Protein AF-I3WRI0-F1 (afdb_monomer)

pLDDT: mean 86.8, std 14.11, range [34.69, 97.69]

Nearest PDB structures (foldseek):
  6qdj-assembly1_A  TM=9.862E-01  e=1.476E-24  Caenorhabditis elegans
  5w1a-assembly2_C  TM=8.898E-01  e=5.662E-18  Drosophila melanogaster
  5w1a-assembly1_A  TM=8.572E-01  e=4.784E-18  Drosophila melanogaster
  8exw-assembly1_A  TM=9.141E-01  e=2.305E-17  Drosophila melanogaster
  3i5i-assembly1_A  TM=8.598E-01  e=4.521E-17  Doryteuthis pealeii

Sequence (203 aa):
WINFVNEKLQQFFNHHMFVLEQEEYAREGIQWTFIDFGLDLQACIELIEKPLGIIAMLDEECIVPKATDLTLAQKLIDQHLGKHPNFEKPKPPKGKQAEAHFAMRHYAGTVRYNVMNWLEKNKDPLNDTVVTVMKASKEHALIVEVWQDYTTQEEAAAAATKGGPGAKKKGKSGSFMTVSMLYRESLNKLMTMLNSTHPHFIR

Mean predicted aligned error: 7.93 Å

Organism: Caenorhabditis remanei (NCBI:txid31234)

Solvent-accessible surface area (backbone atoms only — not comparable to full-atom values): 12311 Å² total; per-residue (Å²): 105,72,69,58,53,50,51,53,52,50,37,50,48,47,40,51,56,52,50,54,52,49,54,48,34,58,72,73,68,48,92,69,84,91,72,80,71,51,56,78,52,42,61,45,51,44,49,37,68,35,89,83,10,59,53,44,47,49,60,56,46,61,73,43,87,92,57,48,42,66,57,50,47,51,51,53,44,75,71,28,55,93,72,38,90,42,38,42,79,43,72,80,65,62,89,91,48,67,80,50,70,32,21,35,51,47,96,95,42,78,46,72,40,58,47,78,59,44,48,54,64,32,60,62,85,70,66,51,71,60,50,54,53,43,54,64,44,86,89,43,68,67,54,28,58,77,44,64,87,61,78,42,70,68,55,52,54,56,57,68,71,65,76,54,104,75,61,89,77,68,67,100,46,85,73,86,71,35,52,61,56,56,51,50,54,53,49,50,53,49,52,55,53,54,75,74,50,88,85,84,88,86,134

Foldseek 3Di:
DVLLLVLLVVLVVQVQVLVVVVVVCVVVVHDDDDDPPSVPSVLVNCQCDPCLHLLNLLVVQLPDPPRFLVNSLVSSCVSDPVNRPQKAADDDDDDPDDDASIWGQGPVGIDGHHSHCSSVQFQVDDDLVVLVVQCVDPPDPVSVVVSPPPQGPVNVVVVVVPDDPPPVPCPDDNPSHTPSNVVVVVSVVVSVVSVVDDDDDDD

Secondary structure (DSSP, 8-state):
-HHHHHHHHHHHHHHHHHHHHHHHHHHTT-------GGGTTHHHHHHHHSTTSHHHHHHHHTTSTT--HHHHHHHHHHHHTTTSTTEEPPPPP-TTPPP-SEEEEETTEEEEE--TTHHHHHH----HHHHHHHHT-SS-HHHHHHTSSPPPHHHHHHHHHS--TT-TTS-SS-----HHHHHHHHHHHHHHHHHTS------

Radius of gyration: 22.47 Å; Cα contacts (8 Å, |Δi|>4): 171; chains: 1; bounding box: 58×37×58 Å

InterPro domains:
  IPR001609 Myosin head, motor domain-like [PF00063] (1-203)
  IPR001609 Myosin head, motor domain-like [PS51456] (1-203)
  IPR001609 Myosin head, motor domain-like [SM00242] (1-203)
  IPR027417 P-loop containing nucleoside triphosphate hydrolase [SSF52540] (1-203)

Structure (mmCIF, N/CA/C/O backbone):
data_AF-I3WRI0-F1
#
_entry.id   AF-I3WRI0-F1
#
loop_
_atom_site.group_PDB
_atom_site.id
_atom_site.type_symbol
_atom_site.label_atom_id
_atom_site.label_alt_id
_atom_site.label_comp_id
_atom_site.label_asym_id
_atom_site.label_entity_id
_atom_site.label_seq_id
_atom_site.pdbx_PDB_ins_code
_atom_site.Cartn_x
_atom_site.Cartn_y
_atom_site.Cartn_z
_atom_site.occupancy
_atom_site.B_iso_or_equiv
_atom_site.auth_seq_id
_atom_site.auth_comp_id
_atom_site.auth_asym_id
_atom_site.auth_atom_id
_atom_site.pdbx_PDB_model_num
ATOM 1 N N . TRP A 1 1 ? -1.192 -5.619 2.014 1.00 95.31 1 TRP A N 1
ATOM 2 C CA . TRP A 1 1 ? -2.413 -5.714 1.192 1.00 95.31 1 TRP A CA 1
ATOM 3 C C . TRP A 1 1 ? -3.513 -6.540 1.837 1.00 95.31 1 TRP A C 1
ATOM 5 O O . TRP A 1 1 ? -4.488 -5.928 2.228 1.00 95.31 1 TRP A O 1
ATOM 15 N N . ILE A 1 2 ? -3.373 -7.854 2.046 1.00 96.94 2 ILE A N 1
ATOM 16 C CA . ILE A 1 2 ? -4.459 -8.675 2.639 1.00 96.94 2 ILE A CA 1
ATOM 17 C C . ILE A 1 2 ? -4.953 -8.112 3.984 1.00 96.94 2 ILE A C 1
ATOM 19 O O . ILE A 1 2 ? -6.137 -7.837 4.132 1.00 96.94 2 ILE A O 1
ATOM 23 N N . ASN A 1 3 ? -4.041 -7.825 4.921 1.00 95.94 3 ASN A N 1
ATOM 24 C CA . ASN A 1 3 ? -4.415 -7.209 6.201 1.00 95.94 3 ASN A CA 1
ATOM 25 C C . ASN A 1 3 ? -5.127 -5.860 6.023 1.00 95.94 3 ASN A C 1
ATOM 27 O O . ASN A 1 3 ? -6.061 -5.578 6.751 1.00 95.94 3 ASN A O 1
ATOM 31 N N . PHE A 1 4 ? -4.729 -5.050 5.037 1.00 96.25 4 PHE A N 1
ATOM 32 C CA . PHE A 1 4 ? -5.378 -3.767 4.751 1.00 96.25 4 PHE A CA 1
ATOM 33 C C . PHE A 1 4 ? -6.817 -3.946 4.246 1.00 96.25 4 PHE A C 1
ATOM 35 O O . PHE A 1 4 ? -7.712 -3.236 4.691 1.00 96.25 4 PHE A O 1
ATOM 42 N N . VAL A 1 5 ? -7.052 -4.928 3.371 1.00 96.50 5 VAL A N 1
ATOM 43 C CA . VAL A 1 5 ? -8.411 -5.292 2.944 1.00 96.50 5 VAL A CA 1
ATOM 44 C C . VAL A 1 5 ? -9.242 -5.727 4.149 1.00 96.50 5 VAL A C 1
ATOM 46 O O . VAL A 1 5 ? -10.361 -5.255 4.308 1.00 96.50 5 VAL A O 1
ATOM 49 N N . ASN A 1 6 ? -8.681 -6.552 5.035 1.00 94.38 6 ASN A N 1
ATOM 50 C CA . ASN A 1 6 ? -9.373 -6.989 6.247 1.00 94.38 6 ASN A CA 1
ATOM 51 C C . ASN A 1 6 ? -9.700 -5.826 7.195 1.00 94.38 6 ASN A C 1
ATOM 53 O O . ASN A 1 6 ? -10.795 -5.817 7.745 1.00 94.38 6 ASN A O 1
ATOM 57 N N . GLU A 1 7 ? -8.825 -4.824 7.349 1.00 94.00 7 GLU A N 1
ATOM 58 C CA . GLU A 1 7 ? -9.164 -3.606 8.107 1.00 94.00 7 GLU A CA 1
ATOM 59 C C . GLU A 1 7 ? -10.381 -2.897 7.492 1.00 94.00 7 GLU A C 1
ATOM 61 O O . GLU A 1 7 ? -11.313 -2.549 8.214 1.00 94.00 7 GLU A O 1
ATOM 66 N N . LYS A 1 8 ? -10.422 -2.736 6.158 1.00 93.38 8 LYS A N 1
ATOM 67 C CA . LYS A 1 8 ? -11.569 -2.119 5.469 1.00 93.38 8 LYS A CA 1
ATOM 68 C C . LYS A 1 8 ? -12.851 -2.938 5.599 1.00 93.38 8 LYS A C 1
ATOM 70 O O . LYS A 1 8 ? -13.913 -2.364 5.819 1.00 93.38 8 LYS A O 1
ATOM 75 N N . LEU A 1 9 ? -12.771 -4.261 5.474 1.00 93.06 9 LEU A N 1
ATOM 76 C CA . LEU A 1 9 ? -13.925 -5.148 5.640 1.00 93.06 9 LEU A CA 1
ATOM 77 C C . LEU A 1 9 ? -14.432 -5.149 7.083 1.00 93.06 9 LEU A C 1
ATOM 79 O O . LEU A 1 9 ? -15.639 -5.141 7.306 1.00 93.06 9 LEU A O 1
ATOM 83 N N . GLN A 1 10 ? -13.528 -5.102 8.061 1.00 91.62 10 GLN A N 1
ATOM 84 C CA . GLN A 1 10 ? -13.904 -5.000 9.465 1.00 91.62 10 GLN A CA 1
ATOM 85 C C . GLN A 1 10 ? -14.548 -3.645 9.770 1.00 91.62 10 GLN A C 1
ATOM 87 O O . GLN A 1 10 ? -15.545 -3.591 10.485 1.00 91.62 10 GLN A O 1
ATOM 92 N N . GLN A 1 11 ? -14.028 -2.556 9.198 1.00 89.88 11 GLN A N 1
ATOM 93 C CA . GLN A 1 11 ? -14.667 -1.247 9.300 1.00 89.88 11 GLN A CA 1
ATOM 94 C C . GLN A 1 11 ? -16.052 -1.244 8.644 1.00 89.88 11 GLN A C 1
ATOM 96 O O . GLN A 1 11 ? -16.999 -0.728 9.230 1.00 89.88 11 GLN A O 1
ATOM 101 N N . PHE A 1 12 ? -16.190 -1.850 7.464 1.00 90.12 12 PHE A N 1
ATOM 102 C CA . PHE A 1 12 ? -17.470 -2.005 6.776 1.00 90.12 12 PHE A CA 1
ATOM 103 C C . PHE A 1 12 ? -18.482 -2.798 7.610 1.00 90.12 12 PHE A C 1
ATOM 105 O O . PHE A 1 12 ? -19.631 -2.373 7.726 1.00 90.12 12 PHE A O 1
ATOM 112 N N . PHE A 1 13 ? -18.048 -3.900 8.232 1.00 89.81 13 PHE A N 1
ATOM 113 C CA . PHE A 1 13 ? -18.858 -4.678 9.169 1.00 89.81 13 PHE A CA 1
ATOM 114 C C . PHE A 1 13 ? -19.294 -3.834 10.366 1.00 89.81 13 PHE A C 1
ATOM 116 O O . PHE A 1 13 ? -20.486 -3.775 10.650 1.00 89.81 13 PHE A O 1
ATOM 123 N N . ASN A 1 14 ? -18.355 -3.154 11.034 1.00 86.00 14 ASN A N 1
ATOM 124 C CA . ASN A 1 14 ? -18.669 -2.307 12.181 1.00 86.00 14 ASN A CA 1
ATOM 125 C C . ASN A 1 14 ? -19.690 -1.237 11.777 1.00 86.00 14 ASN A C 1
ATOM 127 O O . ASN A 1 14 ? -20.733 -1.117 12.407 1.00 86.00 14 ASN A O 1
ATOM 131 N N . HIS A 1 15 ? -19.438 -0.516 10.684 1.00 84.12 15 HIS A N 1
ATOM 132 C CA . HIS A 1 15 ? -20.349 0.512 10.195 1.00 84.12 15 HIS A CA 1
ATOM 133 C C . HIS A 1 15 ? -21.761 -0.040 9.958 1.00 84.12 15 HIS A C 1
ATOM 135 O O . HIS A 1 15 ? -22.714 0.507 10.496 1.00 84.12 15 HIS A O 1
ATOM 141 N N . HIS A 1 16 ? -21.904 -1.156 9.237 1.00 84.12 16 HIS A N 1
ATOM 142 C CA . HIS A 1 16 ? -23.224 -1.724 8.948 1.00 84.12 16 HIS A CA 1
ATOM 143 C C . HIS A 1 16 ? -23.926 -2.263 10.188 1.00 84.12 16 HIS A C 1
ATOM 145 O O . HIS A 1 16 ? -25.115 -2.019 10.363 1.00 84.12 16 HIS A O 1
ATOM 151 N N . MET A 1 17 ? -23.208 -2.980 11.051 1.00 82.06 17 MET A N 1
ATOM 152 C CA . MET A 1 17 ? -23.797 -3.546 12.257 1.00 82.06 17 MET A CA 1
ATOM 153 C C . MET A 1 17 ? -24.325 -2.432 13.166 1.00 82.06 17 MET A C 1
ATOM 155 O O . MET A 1 17 ? -25.465 -2.505 13.610 1.00 82.06 17 MET A O 1
ATOM 159 N N . PHE A 1 18 ? -23.537 -1.372 13.378 1.00 78.12 18 PHE A N 1
ATOM 160 C CA . PHE A 1 18 ? -23.922 -0.276 14.266 1.00 78.12 18 PHE A CA 1
ATOM 161 C C . PHE A 1 18 ? -24.944 0.675 13.648 1.00 78.12 18 PHE A C 1
ATOM 163 O O . PHE A 1 18 ? -25.794 1.173 14.378 1.00 78.12 18 PHE A O 1
ATOM 170 N N . VAL A 1 19 ? -24.889 0.948 12.341 1.00 75.25 19 VAL A N 1
ATOM 171 C CA . VAL A 1 19 ? -25.904 1.779 11.672 1.00 75.25 19 VAL A CA 1
ATOM 172 C C . VAL A 1 19 ? -27.262 1.084 11.706 1.00 75.25 19 VAL A C 1
ATOM 174 O O . VAL A 1 19 ? -28.231 1.705 12.129 1.00 75.25 19 VAL A O 1
ATOM 177 N N . LEU A 1 20 ? -27.330 -0.207 11.362 1.00 72.31 20 LEU A N 1
ATOM 178 C CA . LEU A 1 20 ? -28.585 -0.965 11.411 1.00 72.31 20 LEU A CA 1
ATOM 179 C C . LEU A 1 20 ? -29.151 -1.044 12.833 1.00 72.31 20 LEU A C 1
ATOM 181 O O . LEU A 1 20 ? -30.353 -0.877 13.027 1.00 72.31 20 LEU A O 1
ATOM 185 N N . GLU A 1 21 ? -28.295 -1.259 13.833 1.00 73.94 21 GLU A N 1
ATOM 186 C CA . GLU A 1 21 ? -28.724 -1.298 15.233 1.00 73.94 21 GLU A CA 1
ATOM 187 C C . GLU A 1 21 ? -29.290 0.059 15.690 1.00 73.94 21 GLU A C 1
ATOM 189 O O . GLU A 1 21 ? -30.315 0.123 16.366 1.00 73.94 21 GLU A O 1
ATOM 194 N N . GLN A 1 22 ? -28.676 1.163 15.260 1.00 76.38 22 GLN A N 1
ATOM 195 C CA . GLN A 1 22 ? -29.143 2.511 15.583 1.00 76.38 22 GLN A CA 1
ATOM 196 C C . GLN A 1 22 ? -30.434 2.887 14.853 1.00 76.38 22 GLN A C 1
ATOM 198 O O . GLN A 1 22 ? -31.306 3.521 15.448 1.00 76.38 22 GLN A O 1
ATOM 203 N N . GLU A 1 23 ? -30.585 2.488 13.590 1.00 79.19 23 GLU A N 1
ATOM 204 C CA . GLU A 1 23 ? -31.835 2.648 12.844 1.00 79.19 23 GLU A CA 1
ATOM 205 C C . GLU A 1 23 ? -32.986 1.869 13.499 1.00 79.19 23 GLU A C 1
ATOM 207 O O . GLU A 1 23 ? -34.114 2.364 13.537 1.00 79.19 23 GLU A O 1
ATOM 212 N N . GLU A 1 24 ? -32.716 0.686 14.060 1.00 76.69 24 GLU A N 1
ATOM 213 C CA . GLU A 1 24 ? -33.692 -0.086 14.839 1.00 76.69 24 GLU A CA 1
ATOM 214 C C . GLU A 1 24 ? -34.073 0.635 16.141 1.00 76.69 24 GLU A C 1
ATOM 216 O O . GLU A 1 24 ? -35.258 0.838 16.403 1.00 76.69 24 GLU A O 1
ATOM 221 N N . TYR A 1 25 ? -33.091 1.109 16.921 1.00 81.38 25 TYR A N 1
ATOM 222 C CA . TYR A 1 25 ? -33.359 1.864 18.153 1.00 81.38 25 TYR A CA 1
ATOM 223 C C . TYR A 1 25 ? -34.168 3.138 17.896 1.00 81.38 25 TYR A C 1
ATOM 225 O O . TYR A 1 25 ? -35.092 3.446 18.652 1.00 81.38 25 TYR A O 1
ATOM 233 N N . ALA A 1 26 ? -33.872 3.853 16.808 1.00 83.94 26 ALA A N 1
ATOM 234 C CA . ALA A 1 26 ? -34.630 5.029 16.399 1.00 83.94 26 ALA A CA 1
ATOM 235 C C . ALA A 1 26 ? -36.076 4.680 16.007 1.00 83.94 26 ALA A C 1
ATOM 237 O O . ALA A 1 26 ? -36.997 5.418 16.359 1.00 83.94 26 ALA A O 1
ATOM 238 N N . ARG A 1 27 ? -36.289 3.552 15.316 1.00 85.19 27 ARG A N 1
ATOM 239 C CA . ARG A 1 27 ? -37.622 3.073 14.918 1.00 85.19 27 ARG A CA 1
ATOM 240 C C . ARG A 1 27 ? -38.484 2.684 16.118 1.00 85.19 27 ARG A C 1
ATOM 242 O O . ARG A 1 27 ? -39.664 3.017 16.145 1.00 85.19 27 ARG A O 1
ATOM 249 N N . GLU A 1 28 ? -37.887 2.031 17.109 1.00 87.62 28 GLU A N 1
ATOM 250 C CA . GLU A 1 28 ? -38.550 1.613 18.352 1.00 87.62 28 GLU A CA 1
ATOM 251 C C . GLU A 1 28 ? -38.705 2.766 19.367 1.00 87.62 28 GLU A C 1
ATOM 253 O O . GLU A 1 28 ? -39.283 2.592 20.440 1.00 87.62 28 GLU A O 1
ATOM 258 N N . GLY A 1 29 ? -38.200 3.966 19.051 1.00 84.00 29 GLY A N 1
ATOM 259 C CA . GLY A 1 29 ? -38.279 5.136 19.931 1.00 84.00 29 GLY A CA 1
ATOM 260 C C . GLY A 1 29 ? -37.439 5.006 21.205 1.00 84.00 29 GLY A C 1
ATOM 261 O O . GLY A 1 29 ? -37.709 5.681 22.201 1.00 84.00 29 GLY A O 1
ATOM 262 N N . ILE A 1 30 ? -36.423 4.140 21.192 1.00 84.12 30 ILE A N 1
ATOM 263 C CA . ILE A 1 30 ? -35.527 3.915 22.324 1.00 84.12 30 ILE A CA 1
ATOM 264 C C . ILE A 1 30 ? -34.499 5.049 22.348 1.00 84.12 30 ILE A C 1
ATOM 266 O O . ILE A 1 30 ? -33.758 5.253 21.386 1.00 84.12 30 ILE A O 1
ATOM 270 N N . GLN A 1 31 ? -34.435 5.798 23.456 1.00 76.50 31 GLN A N 1
ATOM 271 C CA . GLN A 1 31 ? -33.387 6.804 23.644 1.00 76.50 31 GLN A CA 1
ATOM 272 C C . GLN A 1 31 ? -32.019 6.117 23.701 1.00 76.50 31 GLN A C 1
ATOM 274 O O . GLN A 1 31 ? -31.657 5.498 24.701 1.00 76.50 31 GLN A O 1
ATOM 279 N N . TRP A 1 32 ? -31.258 6.262 22.622 1.00 77.12 32 TRP A N 1
ATOM 280 C CA . TRP A 1 32 ? -29.895 5.770 22.498 1.00 77.12 32 TRP A CA 1
ATOM 281 C C . TRP A 1 32 ? -28.950 6.933 22.200 1.00 77.12 32 TRP A C 1
ATOM 283 O O . TRP A 1 32 ? -29.213 7.762 21.326 1.00 77.12 32 TRP A O 1
ATOM 293 N N . THR A 1 33 ? -27.839 7.012 22.930 1.00 75.31 33 THR A N 1
ATOM 294 C CA . THR A 1 33 ? -26.790 8.000 22.656 1.00 75.31 33 THR A CA 1
ATOM 295 C C . THR A 1 33 ? -25.986 7.534 21.450 1.00 75.31 33 THR A C 1
ATOM 297 O O . THR A 1 33 ? -25.399 6.456 21.485 1.00 75.31 33 THR A O 1
ATOM 300 N N . PHE A 1 34 ? -25.934 8.347 20.394 1.00 66.44 34 PHE A N 1
ATOM 301 C CA . PHE A 1 34 ? -25.149 8.046 19.197 1.00 66.44 34 PHE A CA 1
ATOM 302 C C . PHE A 1 34 ? -23.667 7.884 19.564 1.00 66.44 34 PHE A C 1
ATOM 304 O O . PHE A 1 34 ? -23.036 8.822 20.056 1.00 66.44 34 PHE A O 1
ATOM 311 N N . ILE A 1 35 ? -23.115 6.696 19.326 1.00 66.69 35 ILE A N 1
ATOM 312 C CA . ILE A 1 35 ? -21.688 6.412 19.478 1.00 66.69 35 ILE A CA 1
ATOM 313 C C . ILE A 1 35 ? -21.174 5.988 18.106 1.00 66.69 35 ILE A C 1
ATOM 315 O O . ILE A 1 35 ? -21.603 4.974 17.556 1.00 66.69 35 ILE A O 1
ATOM 319 N N . ASP A 1 36 ? -20.257 6.775 17.547 1.00 64.88 36 ASP A N 1
ATOM 320 C CA . ASP A 1 36 ? -19.612 6.450 16.278 1.00 64.88 36 ASP A CA 1
ATOM 321 C C . ASP A 1 36 ? -18.482 5.435 16.498 1.00 64.88 36 ASP A C 1
ATOM 323 O O . ASP A 1 36 ? -17.342 5.781 16.816 1.00 64.88 36 ASP A O 1
ATOM 327 N N . PHE A 1 37 ? -18.810 4.156 16.332 1.00 64.69 37 PHE A N 1
ATOM 328 C CA . PHE A 1 37 ? -17.847 3.055 16.390 1.00 64.69 37 PHE A CA 1
ATOM 329 C C . PHE A 1 37 ? -17.035 2.886 15.089 1.00 64.69 37 PHE A C 1
ATOM 331 O O . PHE A 1 37 ? -16.120 2.060 15.035 1.00 64.69 37 PHE A O 1
ATOM 338 N N . GLY A 1 38 ? -17.342 3.644 14.027 1.00 60.31 38 GLY A N 1
ATOM 339 C CA . GLY A 1 38 ? -16.651 3.566 12.736 1.00 60.31 38 GLY A CA 1
ATOM 340 C C . GLY A 1 38 ? -15.232 4.147 12.751 1.00 60.31 38 GLY A C 1
ATOM 341 O O . GLY A 1 38 ? -14.432 3.849 11.858 1.00 60.31 38 GLY A O 1
ATOM 342 N N . LEU A 1 39 ? -14.902 4.943 13.774 1.00 65.75 39 LEU A N 1
ATOM 343 C CA . LEU A 1 39 ? -13.646 5.691 13.866 1.00 65.75 39 LEU A CA 1
ATOM 344 C C . LEU A 1 39 ? -12.460 4.893 14.428 1.00 65.75 39 LEU A C 1
ATOM 346 O O . LEU A 1 39 ? -11.317 5.282 14.193 1.00 65.75 39 LEU A O 1
ATOM 350 N N . ASP A 1 40 ? -12.687 3.769 15.114 1.00 71.88 40 ASP A N 1
ATOM 351 C CA . ASP A 1 40 ? -11.598 3.061 15.812 1.00 71.88 40 ASP A CA 1
ATOM 352 C C . ASP A 1 40 ? -10.602 2.399 14.833 1.00 71.88 40 ASP A C 1
ATOM 354 O O . ASP A 1 40 ? -9.387 2.408 15.041 1.00 71.88 40 ASP A O 1
ATOM 358 N N . LEU A 1 41 ? -11.097 1.911 13.686 1.00 83.81 41 LEU A N 1
ATOM 359 C CA . LEU A 1 41 ? -10.252 1.378 12.606 1.00 83.81 41 LEU A CA 1
ATOM 360 C C . LEU A 1 41 ? -9.788 2.444 11.607 1.00 83.81 41 LEU A C 1
ATOM 362 O O . LEU A 1 41 ? -8.828 2.211 10.865 1.00 83.81 41 LEU A O 1
ATOM 366 N N . GLN A 1 42 ? -10.434 3.616 11.595 1.00 88.06 42 GLN A N 1
ATOM 367 C CA . GLN A 1 42 ? -10.160 4.671 10.620 1.00 88.06 42 GLN A CA 1
ATOM 368 C C . GLN A 1 42 ? -8.695 5.112 10.695 1.00 88.06 42 GLN A C 1
ATOM 370 O O . GLN A 1 42 ? -8.042 5.220 9.664 1.00 88.06 42 GLN A O 1
ATOM 375 N N . ALA A 1 43 ? -8.125 5.255 11.895 1.00 92.12 43 ALA A N 1
ATOM 376 C CA . ALA A 1 43 ? -6.716 5.625 12.053 1.00 92.12 43 ALA A CA 1
ATOM 377 C C . ALA A 1 43 ? -5.751 4.617 11.388 1.00 92.12 43 ALA A C 1
ATOM 379 O O . ALA A 1 43 ? -4.785 5.008 10.736 1.00 92.12 43 ALA A O 1
ATOM 380 N N . CYS A 1 44 ? -6.010 3.309 11.504 1.00 94.56 44 CYS A N 1
ATOM 381 C CA . CYS A 1 44 ? -5.177 2.278 10.873 1.00 94.56 44 CYS A CA 1
ATOM 382 C C . CYS A 1 44 ? -5.295 2.305 9.341 1.00 94.56 44 CYS A C 1
ATOM 384 O O . CYS A 1 44 ? -4.291 2.221 8.634 1.00 94.56 44 CYS A O 1
ATOM 386 N N . ILE A 1 45 ? -6.516 2.464 8.827 1.00 94.50 45 ILE A N 1
ATOM 387 C CA . ILE A 1 45 ? -6.794 2.561 7.388 1.00 94.50 45 ILE A CA 1
ATOM 388 C C . ILE A 1 45 ? -6.114 3.797 6.799 1.00 94.50 45 ILE A C 1
ATOM 390 O O . ILE A 1 45 ? -5.415 3.699 5.790 1.00 94.50 45 ILE A O 1
ATOM 394 N N . GLU A 1 46 ? -6.235 4.936 7.477 1.00 93.69 46 GLU A N 1
ATOM 395 C CA . GLU A 1 46 ? -5.628 6.197 7.072 1.00 93.69 46 GLU A CA 1
ATOM 396 C C . GLU A 1 46 ? -4.104 6.136 7.033 1.00 93.69 46 GLU A C 1
ATOM 398 O O . GLU A 1 46 ? -3.512 6.621 6.070 1.00 93.69 46 GLU A O 1
ATOM 403 N N . LEU A 1 47 ? -3.468 5.491 8.016 1.00 96.25 47 LEU A N 1
ATOM 404 C CA . LEU A 1 47 ? -2.024 5.247 7.999 1.00 96.25 47 LEU A CA 1
ATOM 405 C C . LEU A 1 47 ? -1.577 4.543 6.711 1.00 96.25 47 LEU A C 1
ATOM 407 O O . LEU A 1 47 ? -0.498 4.825 6.193 1.00 96.25 47 LEU A O 1
ATOM 411 N N . ILE A 1 48 ? -2.388 3.620 6.193 1.00 96.69 48 ILE A N 1
ATOM 412 C CA . ILE A 1 48 ? -2.050 2.819 5.015 1.00 96.69 48 ILE A CA 1
ATOM 413 C C . ILE A 1 48 ? -2.323 3.591 3.719 1.00 96.69 48 ILE A C 1
ATOM 415 O O . ILE A 1 48 ? -1.496 3.547 2.804 1.00 96.69 48 ILE A O 1
ATOM 419 N N . GLU A 1 49 ? -3.469 4.270 3.622 1.00 94.00 49 GLU A N 1
ATOM 420 C CA . GLU A 1 49 ? -3.995 4.759 2.342 1.00 94.00 49 GLU A CA 1
ATOM 421 C C . GLU A 1 49 ? -3.886 6.262 2.093 1.00 94.00 49 GLU A C 1
ATOM 423 O O . GLU A 1 49 ? -3.933 6.668 0.928 1.00 94.00 49 GLU A O 1
ATOM 428 N N . LYS A 1 50 ? -3.767 7.092 3.141 1.00 92.75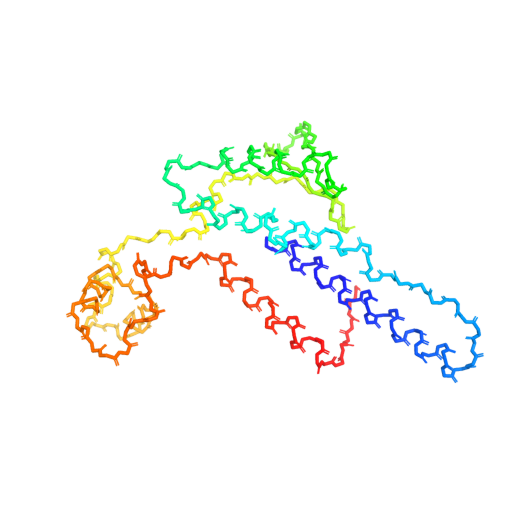 50 LYS A N 1
ATOM 429 C CA . LYS A 1 50 ? -3.690 8.546 2.954 1.00 92.75 50 LYS A CA 1
ATOM 430 C C . LYS A 1 50 ? -2.422 8.936 2.181 1.00 92.75 50 LYS A C 1
ATOM 432 O O . LYS A 1 50 ? -1.458 8.166 2.124 1.00 92.75 50 LYS A O 1
ATOM 437 N N . PRO A 1 51 ? -2.387 10.149 1.597 1.00 91.88 51 PRO A N 1
ATOM 438 C CA . PRO A 1 51 ? -1.146 10.726 1.092 1.00 91.88 51 PRO A CA 1
ATOM 439 C C . PRO A 1 51 ? -0.050 10.669 2.162 1.00 91.88 51 PRO A C 1
ATOM 441 O O . PRO A 1 51 ? -0.322 10.935 3.332 1.00 91.88 51 PRO A O 1
ATOM 444 N N . LEU A 1 52 ? 1.171 10.304 1.763 1.00 92.19 52 LEU A N 1
ATOM 445 C CA . LEU A 1 52 ? 2.291 10.023 2.677 1.00 92.19 52 LEU A CA 1
ATOM 446 C C . LEU A 1 52 ? 2.023 8.899 3.700 1.00 92.19 52 LEU A C 1
ATOM 448 O O . LEU A 1 52 ? 2.716 8.821 4.709 1.00 92.19 52 LEU A O 1
ATOM 452 N N . GLY A 1 53 ? 1.020 8.052 3.463 1.00 95.31 53 GLY A N 1
ATOM 453 C CA . GLY A 1 53 ? 0.818 6.788 4.165 1.00 95.31 53 GLY A CA 1
ATOM 454 C C . GLY A 1 53 ? 1.677 5.665 3.582 1.00 95.31 53 GLY A C 1
ATOM 455 O O . GLY A 1 53 ? 2.399 5.857 2.599 1.00 95.31 53 GLY A O 1
ATOM 456 N N . ILE A 1 54 ? 1.566 4.463 4.154 1.00 97.38 54 ILE A N 1
ATOM 457 C CA . ILE A 1 54 ? 2.448 3.326 3.833 1.00 97.38 54 ILE A CA 1
ATOM 458 C C . ILE A 1 54 ? 2.513 3.043 2.324 1.00 97.38 54 ILE A C 1
ATOM 460 O O . ILE A 1 54 ? 3.601 2.888 1.770 1.00 97.38 54 ILE A O 1
ATOM 464 N N . ILE A 1 55 ? 1.360 2.968 1.649 1.00 96.19 55 ILE A N 1
ATOM 465 C CA . ILE A 1 55 ? 1.321 2.593 0.229 1.00 96.19 55 ILE A CA 1
ATOM 466 C C . ILE A 1 55 ? 1.773 3.755 -0.665 1.00 96.19 55 I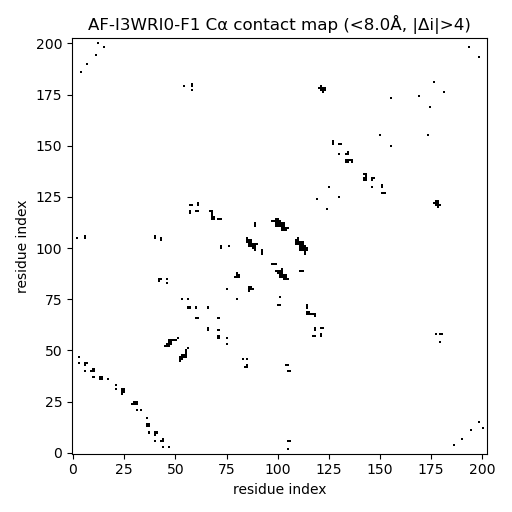LE A C 1
ATOM 468 O O . ILE A 1 55 ? 2.471 3.523 -1.645 1.00 96.19 55 ILE A O 1
ATOM 472 N N . ALA A 1 56 ? 1.419 5.000 -0.331 1.00 95.38 56 ALA A N 1
ATOM 473 C CA . ALA A 1 56 ? 1.859 6.166 -1.101 1.00 95.38 56 ALA A CA 1
ATOM 474 C C . ALA A 1 56 ? 3.388 6.317 -1.058 1.00 95.38 56 ALA A C 1
ATOM 476 O O . ALA A 1 56 ? 4.021 6.495 -2.094 1.00 95.38 56 ALA A O 1
ATOM 477 N N . MET A 1 57 ? 3.990 6.146 0.124 1.00 96.50 57 MET A N 1
ATOM 478 C CA . MET A 1 57 ? 5.446 6.170 0.280 1.00 96.50 57 MET A CA 1
ATOM 479 C C . MET A 1 57 ? 6.126 5.009 -0.452 1.00 96.50 57 MET A C 1
ATOM 481 O O . MET A 1 57 ? 7.196 5.196 -1.022 1.00 96.50 57 MET A O 1
ATOM 485 N N . LEU A 1 58 ? 5.507 3.823 -0.480 1.00 96.69 58 LEU A N 1
ATOM 486 C CA . LEU A 1 58 ? 5.989 2.697 -1.282 1.00 96.69 58 LEU A CA 1
ATOM 487 C C . LEU A 1 58 ? 5.970 3.024 -2.786 1.00 96.69 58 LEU A C 1
ATOM 489 O O . LEU A 1 58 ? 6.952 2.755 -3.476 1.00 96.69 58 LEU A O 1
ATOM 493 N N . ASP A 1 59 ? 4.877 3.601 -3.289 1.00 93.81 59 ASP A N 1
ATOM 494 C CA . ASP A 1 59 ? 4.734 3.983 -4.699 1.00 93.81 59 ASP A CA 1
ATOM 495 C C . ASP A 1 59 ? 5.782 5.027 -5.114 1.00 93.81 59 ASP A C 1
ATOM 497 O O . ASP A 1 59 ? 6.438 4.875 -6.146 1.00 93.81 59 ASP A O 1
ATOM 501 N N . GLU A 1 60 ? 5.987 6.052 -4.284 1.00 92.75 60 GLU A N 1
ATOM 502 C CA . GLU A 1 60 ? 6.997 7.091 -4.506 1.00 92.75 60 GLU A CA 1
ATOM 503 C C . GLU A 1 60 ? 8.422 6.527 -4.458 1.00 92.75 60 GLU A C 1
ATOM 505 O O . GLU A 1 60 ? 9.245 6.835 -5.319 1.00 92.75 60 GLU A O 1
ATOM 510 N N . GLU A 1 61 ? 8.731 5.656 -3.498 1.00 94.50 61 GLU A N 1
ATOM 511 C CA . GLU A 1 61 ? 10.076 5.095 -3.357 1.00 94.50 61 GLU A CA 1
ATOM 512 C C . GLU A 1 61 ? 10.440 4.148 -4.515 1.00 94.50 61 GLU A C 1
ATOM 514 O O . GLU A 1 61 ? 11.614 4.004 -4.854 1.00 94.50 61 GLU A O 1
ATOM 519 N N . CYS A 1 62 ? 9.452 3.555 -5.198 1.00 92.75 62 CYS A N 1
ATOM 520 C CA . CYS A 1 62 ? 9.693 2.695 -6.362 1.00 92.75 62 CYS A CA 1
ATOM 521 C C . CYS A 1 62 ? 10.263 3.437 -7.581 1.00 92.75 62 CYS A C 1
ATOM 523 O O . CYS A 1 62 ? 10.894 2.795 -8.424 1.00 92.75 62 CYS A O 1
ATOM 525 N N . ILE A 1 63 ? 10.062 4.757 -7.680 1.00 89.88 63 ILE A N 1
ATOM 526 C CA . ILE A 1 63 ? 10.570 5.583 -8.789 1.00 89.88 63 ILE A CA 1
ATOM 527 C C . ILE A 1 63 ? 11.854 6.346 -8.436 1.00 89.88 63 ILE A C 1
ATOM 529 O O . ILE A 1 63 ? 12.475 6.944 -9.316 1.00 89.88 63 ILE A O 1
ATOM 533 N N . VAL A 1 64 ? 12.272 6.336 -7.166 1.00 91.06 64 VAL A N 1
ATOM 534 C CA . VAL A 1 64 ? 13.473 7.043 -6.709 1.00 91.06 64 VAL A CA 1
ATOM 535 C C . VAL A 1 64 ? 14.729 6.272 -7.144 1.00 91.06 64 VAL A C 1
ATOM 537 O O . VAL A 1 64 ? 14.907 5.106 -6.777 1.00 91.06 64 VAL A O 1
ATOM 540 N N . PRO A 1 65 ? 15.654 6.897 -7.898 1.00 89.88 65 PRO A N 1
ATOM 541 C CA . PRO A 1 65 ? 16.901 6.246 -8.281 1.00 89.88 65 PRO A CA 1
ATOM 542 C C . PRO A 1 65 ? 17.713 5.837 -7.049 1.00 89.88 65 PRO A C 1
ATOM 544 O O . PRO A 1 65 ? 17.918 6.644 -6.145 1.00 89.88 65 PRO A O 1
ATOM 547 N N . LYS A 1 66 ? 18.237 4.605 -7.046 1.00 91.12 66 LYS A N 1
ATOM 548 C CA . LYS A 1 66 ? 19.043 4.028 -5.949 1.00 91.12 66 LYS A CA 1
ATOM 549 C C . LYS A 1 66 ? 18.299 3.844 -4.617 1.00 91.12 66 LYS A C 1
ATOM 551 O O . LYS A 1 66 ? 18.949 3.551 -3.614 1.00 91.12 66 LYS A O 1
ATOM 556 N N . ALA A 1 67 ? 16.975 3.989 -4.591 1.00 93.75 67 ALA A N 1
ATOM 557 C CA . ALA A 1 67 ? 16.199 3.595 -3.427 1.00 93.75 67 ALA A CA 1
ATOM 558 C C . ALA A 1 67 ? 16.309 2.085 -3.172 1.00 93.75 67 ALA A C 1
ATOM 560 O O . ALA A 1 67 ? 16.461 1.281 -4.095 1.00 93.75 67 ALA A O 1
ATOM 561 N N . THR A 1 68 ? 16.234 1.712 -1.899 1.00 96.62 68 THR A N 1
ATOM 562 C CA . THR A 1 68 ? 16.282 0.328 -1.423 1.00 96.62 68 THR A CA 1
ATOM 563 C C . THR A 1 68 ? 15.138 0.091 -0.446 1.00 96.62 68 THR A C 1
ATOM 565 O O . THR A 1 68 ? 14.554 1.035 0.086 1.00 96.62 68 THR A O 1
ATOM 568 N N . ASP A 1 69 ? 14.836 -1.168 -0.143 1.00 96.75 69 ASP A N 1
ATOM 569 C CA . ASP A 1 69 ? 13.818 -1.474 0.866 1.00 96.75 69 ASP A CA 1
ATOM 570 C C . ASP A 1 69 ? 14.169 -0.845 2.232 1.00 96.75 69 ASP A C 1
ATOM 572 O O . ASP A 1 69 ? 13.294 -0.395 2.968 1.00 96.75 69 ASP A O 1
ATOM 576 N N . LEU A 1 70 ? 15.462 -0.722 2.552 1.00 97.06 70 LEU A N 1
ATOM 577 C CA . LEU A 1 70 ? 15.918 -0.097 3.794 1.00 97.06 70 LEU A CA 1
ATOM 578 C C . LEU A 1 70 ? 15.698 1.422 3.811 1.00 97.06 70 LEU A C 1
ATOM 580 O O . LEU A 1 70 ? 15.357 1.968 4.860 1.00 97.06 70 LEU A O 1
ATOM 584 N N . THR A 1 71 ? 15.842 2.109 2.670 1.00 96.88 71 THR A N 1
ATOM 585 C CA . THR A 1 71 ? 15.523 3.547 2.595 1.00 96.88 71 THR A CA 1
ATOM 586 C C . THR A 1 71 ? 14.023 3.781 2.743 1.00 96.88 71 THR A C 1
ATOM 588 O O . THR A 1 71 ? 13.635 4.709 3.454 1.00 96.88 71 THR A O 1
ATOM 591 N N . LEU A 1 72 ? 13.184 2.893 2.190 1.00 97.31 72 LEU A N 1
ATOM 592 C CA . LEU A 1 72 ? 11.739 2.896 2.440 1.00 97.31 72 LEU A CA 1
ATOM 593 C C . LEU A 1 72 ? 11.432 2.744 3.935 1.00 97.31 72 LEU A C 1
ATOM 595 O O . LEU A 1 72 ? 10.697 3.554 4.496 1.00 97.31 72 LEU A O 1
ATOM 599 N N . ALA A 1 73 ? 12.001 1.726 4.591 1.00 97.38 73 ALA A N 1
ATOM 600 C CA . ALA A 1 73 ? 11.782 1.491 6.019 1.00 97.38 73 ALA A CA 1
ATOM 601 C C . ALA A 1 73 ? 12.168 2.704 6.868 1.00 97.38 73 ALA A C 1
ATOM 603 O O . ALA A 1 73 ? 11.399 3.099 7.745 1.00 97.38 73 ALA A O 1
ATOM 604 N N . GLN A 1 74 ? 13.324 3.312 6.593 1.00 97.06 74 GLN A N 1
ATOM 605 C CA . GLN A 1 74 ? 13.775 4.493 7.321 1.00 97.06 74 GLN A CA 1
ATOM 606 C C . GLN A 1 74 ? 12.797 5.660 7.148 1.00 97.06 74 GLN A C 1
ATOM 608 O O . GLN A 1 74 ? 12.366 6.243 8.140 1.00 97.06 74 GLN A O 1
ATOM 613 N N . LYS A 1 75 ? 12.360 5.939 5.913 1.00 97.25 75 LYS A N 1
ATOM 614 C CA . LYS A 1 75 ? 11.369 6.988 5.642 1.00 97.25 75 LYS A CA 1
ATOM 615 C C . LYS A 1 75 ? 10.044 6.738 6.365 1.00 97.25 75 LYS A C 1
ATOM 617 O O . LYS A 1 75 ? 9.497 7.668 6.950 1.00 97.25 75 LYS A O 1
ATOM 622 N N . LEU A 1 76 ? 9.539 5.500 6.367 1.00 97.69 76 LEU A N 1
ATOM 623 C CA . LEU A 1 76 ? 8.311 5.135 7.088 1.00 97.69 76 LEU A CA 1
ATOM 624 C C . LEU A 1 76 ? 8.444 5.386 8.596 1.00 97.69 76 LEU A C 1
ATOM 626 O O . LEU A 1 76 ? 7.526 5.917 9.224 1.00 97.69 76 LEU A O 1
ATOM 630 N N . ILE A 1 77 ? 9.593 5.030 9.175 1.00 97.25 77 ILE A N 1
ATOM 631 C CA . ILE A 1 77 ? 9.892 5.278 10.588 1.00 97.25 77 ILE A CA 1
ATOM 632 C C . ILE A 1 77 ? 9.923 6.783 10.865 1.00 97.25 77 ILE A C 1
ATOM 634 O O . ILE A 1 77 ? 9.221 7.240 11.763 1.00 97.25 77 ILE A O 1
ATOM 638 N N . ASP A 1 78 ? 10.669 7.560 10.081 1.00 97.19 78 ASP A N 1
ATOM 639 C CA . ASP A 1 78 ? 10.805 9.009 10.275 1.00 97.19 78 ASP A CA 1
ATOM 640 C C . ASP A 1 78 ? 9.462 9.744 10.124 1.00 97.19 78 ASP A C 1
ATOM 642 O O . ASP A 1 78 ? 9.179 10.730 10.822 1.00 97.19 78 ASP A O 1
ATOM 646 N N . GLN A 1 79 ? 8.602 9.246 9.235 1.00 97.12 79 GLN A N 1
ATOM 647 C CA . GLN A 1 79 ? 7.299 9.834 8.961 1.00 97.12 79 GLN A CA 1
ATOM 648 C C . GLN A 1 79 ? 6.256 9.516 10.037 1.00 97.12 79 GLN A C 1
ATOM 650 O O . GLN A 1 79 ? 5.486 10.409 10.396 1.00 97.12 79 GLN A O 1
ATOM 655 N N . HIS A 1 80 ? 6.217 8.289 10.566 1.00 97.62 80 HIS A N 1
ATOM 656 C CA . HIS A 1 80 ? 5.085 7.827 11.382 1.00 97.62 80 HIS A CA 1
ATOM 657 C C . HIS A 1 80 ? 5.421 7.505 12.838 1.00 97.62 80 HIS A C 1
ATOM 659 O O . HIS A 1 80 ? 4.534 7.582 13.695 1.00 97.62 80 HIS A O 1
ATOM 665 N N . LEU A 1 81 ? 6.668 7.161 13.160 1.00 96.81 81 LEU A N 1
ATOM 666 C CA . LEU A 1 81 ? 7.020 6.735 14.510 1.00 96.81 81 LEU A CA 1
ATOM 667 C C . LEU A 1 81 ? 6.857 7.882 15.516 1.00 96.81 81 LEU A C 1
ATOM 669 O O . LEU A 1 81 ? 7.400 8.969 15.342 1.00 96.81 81 LEU A O 1
ATOM 673 N N . GLY A 1 82 ? 6.107 7.624 16.591 1.00 95.12 82 GLY A N 1
ATOM 674 C CA . GLY A 1 82 ? 5.812 8.618 17.630 1.00 95.12 82 GLY A CA 1
ATOM 675 C C . GLY A 1 82 ? 4.809 9.699 17.208 1.00 95.12 82 GLY A C 1
ATOM 676 O O . GLY A 1 82 ? 4.440 10.524 18.035 1.00 95.12 82 GLY A O 1
ATOM 677 N N . LYS A 1 83 ? 4.352 9.681 15.948 1.00 95.94 83 LYS A N 1
ATOM 678 C CA . LYS A 1 83 ? 3.367 10.619 15.388 1.00 95.94 83 LYS A CA 1
ATOM 679 C C . LYS A 1 83 ? 2.018 9.949 15.139 1.00 95.94 83 LYS A C 1
ATOM 681 O O . LYS A 1 83 ? 0.985 10.571 15.353 1.00 95.94 83 LYS A O 1
ATOM 686 N N . HIS A 1 84 ? 2.024 8.692 14.693 1.00 95.50 84 HIS A N 1
ATOM 687 C CA . HIS A 1 84 ? 0.811 7.936 14.401 1.00 95.50 84 HIS A CA 1
ATOM 688 C C . HIS A 1 84 ? 0.581 6.838 15.449 1.00 95.50 84 HIS A C 1
ATOM 690 O O . HIS A 1 84 ? 1.483 6.026 15.671 1.00 95.50 84 HIS A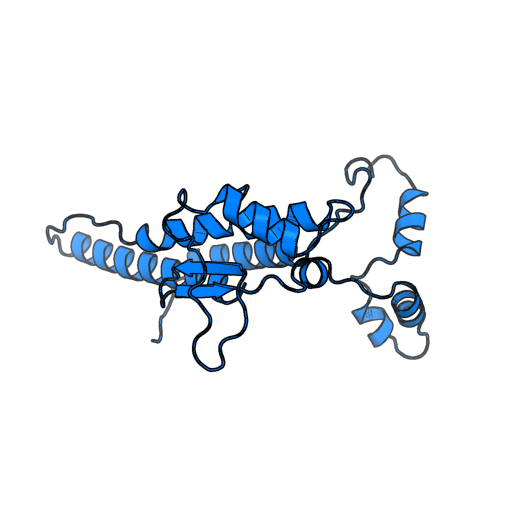 O 1
ATOM 696 N N . PRO A 1 85 ? -0.614 6.736 16.062 1.00 94.25 85 PRO A N 1
ATOM 697 C CA . PRO A 1 85 ? -0.861 5.769 17.126 1.00 94.25 85 PRO A CA 1
ATOM 698 C C . PRO A 1 85 ? -0.683 4.325 16.647 1.00 94.25 85 PRO A C 1
ATOM 700 O O . PRO A 1 85 ? -0.088 3.532 17.360 1.00 94.25 85 PRO A O 1
ATOM 703 N N . ASN A 1 86 ? -1.138 3.965 15.446 1.00 95.75 86 ASN A N 1
ATOM 704 C CA . ASN A 1 86 ? -1.046 2.589 14.939 1.00 95.75 86 ASN A CA 1
ATOM 705 C C . ASN A 1 86 ? 0.336 2.189 14.391 1.00 95.75 86 ASN A C 1
ATOM 707 O O . ASN A 1 86 ? 0.451 1.069 13.900 1.00 95.75 86 ASN A O 1
ATOM 711 N N . PHE A 1 87 ? 1.361 3.050 14.448 1.00 97.69 87 PHE A N 1
ATOM 712 C CA . PHE A 1 87 ? 2.706 2.742 13.946 1.00 97.69 87 PHE A CA 1
ATOM 713 C C . PHE A 1 87 ? 3.694 2.550 15.102 1.00 97.69 87 PHE A C 1
ATOM 715 O O . PHE A 1 87 ? 3.889 3.441 15.928 1.00 97.69 87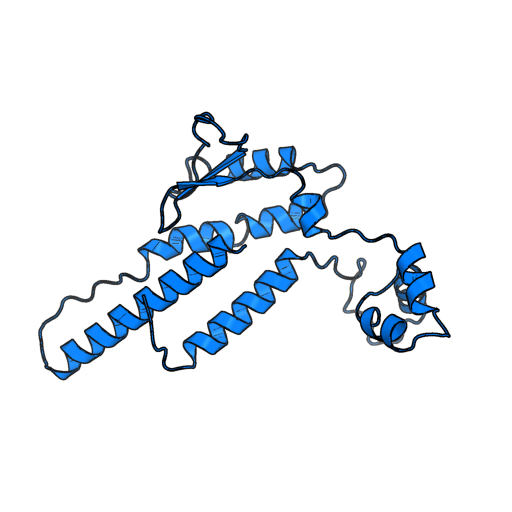 PHE A O 1
ATOM 722 N N . GLU A 1 88 ? 4.359 1.397 15.150 1.00 96.50 88 GLU A N 1
ATOM 723 C CA . GLU A 1 88 ? 5.224 0.998 16.262 1.00 96.50 88 GLU A CA 1
ATOM 724 C C . GLU A 1 88 ? 6.592 0.499 15.785 1.00 96.50 88 GLU A C 1
ATOM 726 O O . GLU A 1 88 ? 6.750 -0.025 14.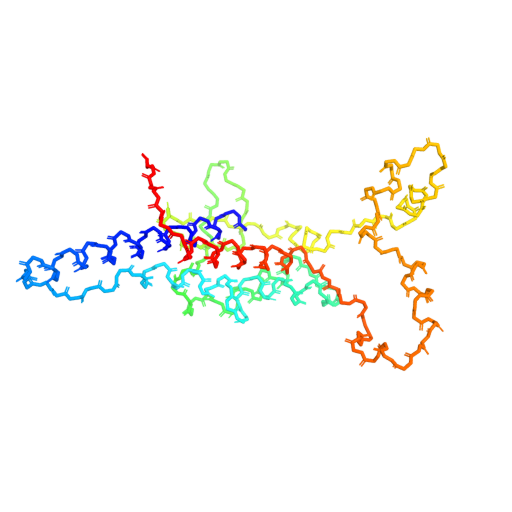678 1.00 96.50 88 GLU A O 1
ATOM 731 N N . LYS A 1 89 ? 7.598 0.586 16.667 1.00 94.69 89 LYS A N 1
ATOM 732 C CA . LYS A 1 89 ? 8.846 -0.161 16.465 1.00 94.69 89 LYS A CA 1
ATOM 733 C C . LYS A 1 89 ? 8.572 -1.663 16.601 1.00 94.69 89 LYS A C 1
ATOM 735 O O . LYS A 1 89 ? 7.841 -2.074 17.507 1.00 94.69 89 LYS A O 1
ATOM 740 N N . PRO A 1 90 ? 9.188 -2.508 15.761 1.00 92.94 90 PRO A N 1
ATOM 741 C CA . PRO A 1 90 ? 9.005 -3.941 15.870 1.00 92.94 90 PRO A CA 1
ATOM 742 C C . PRO A 1 90 ? 9.679 -4.432 17.154 1.00 92.94 90 PRO A C 1
ATOM 744 O O . PRO A 1 90 ? 10.841 -4.128 17.423 1.00 92.94 90 PRO A O 1
ATOM 747 N N . LYS A 1 91 ? 8.964 -5.228 17.953 1.00 90.81 91 LYS A N 1
ATOM 748 C CA . LYS A 1 91 ? 9.581 -5.917 19.096 1.00 90.81 91 LYS A CA 1
ATOM 749 C C . LYS A 1 91 ? 10.691 -6.862 18.600 1.00 90.81 91 LYS A C 1
ATOM 751 O O . LYS A 1 91 ? 10.553 -7.391 17.483 1.00 90.81 91 LYS A O 1
ATOM 756 N N . PRO A 1 92 ? 11.746 -7.111 19.406 1.00 90.19 92 PRO A N 1
ATOM 757 C CA . PRO A 1 92 ? 12.770 -8.097 19.078 1.00 90.19 92 PRO A CA 1
ATOM 758 C C . PRO A 1 92 ? 12.130 -9.437 18.688 1.00 90.19 92 PRO A C 1
ATOM 760 O O . PRO A 1 92 ? 11.149 -9.831 19.333 1.00 90.19 92 PRO A O 1
ATOM 763 N N . PRO A 1 93 ? 12.622 -10.113 17.634 1.00 91.12 93 PRO A N 1
ATOM 764 C CA . PRO A 1 93 ? 12.040 -11.373 17.195 1.00 91.12 93 PRO A CA 1
ATOM 765 C C . PRO A 1 93 ? 12.051 -12.398 18.334 1.00 91.12 93 PRO A C 1
ATOM 767 O O . PRO A 1 93 ? 13.079 -12.616 18.974 1.00 91.12 93 PRO A O 1
ATOM 770 N N . LYS A 1 94 ? 10.903 -13.025 18.605 1.00 90.50 94 LYS A N 1
ATOM 771 C CA . LYS A 1 94 ? 10.792 -14.136 19.561 1.00 90.50 94 LYS A CA 1
ATOM 772 C C . LYS A 1 94 ? 10.609 -15.456 18.817 1.00 90.50 94 LYS A C 1
ATOM 774 O O . LYS A 1 94 ? 9.764 -15.561 17.929 1.00 90.50 94 LYS A O 1
ATOM 779 N N . GLY A 1 95 ? 11.352 -16.488 19.215 1.00 90.81 95 GLY A N 1
ATOM 780 C CA . GLY A 1 95 ? 11.242 -17.827 18.628 1.00 90.81 95 GLY A CA 1
ATOM 781 C C . GLY A 1 95 ? 11.595 -17.837 17.139 1.00 90.81 95 GLY A C 1
ATOM 782 O O . GLY A 1 95 ? 12.669 -17.394 16.757 1.00 90.81 95 GLY A O 1
ATOM 783 N N . LYS A 1 96 ? 10.679 -18.330 16.296 1.00 90.50 96 LYS A N 1
ATOM 784 C CA . LYS A 1 96 ? 10.860 -18.435 14.833 1.00 90.50 96 LYS A CA 1
ATOM 785 C C . LYS A 1 96 ? 10.427 -17.181 14.058 1.00 90.50 96 LYS A C 1
ATOM 787 O O . LYS A 1 96 ? 10.210 -17.247 12.852 1.00 90.50 96 LYS A O 1
ATOM 792 N N . GLN A 1 97 ? 10.222 -16.053 14.736 1.00 91.00 97 GLN A N 1
ATOM 793 C CA . GLN A 1 97 ? 9.830 -14.815 14.068 1.00 91.00 97 GLN A CA 1
ATOM 794 C C . GLN A 1 97 ? 10.987 -14.273 13.223 1.00 91.00 97 GLN A C 1
ATOM 796 O O . GLN A 1 97 ? 12.104 -14.140 13.712 1.00 91.00 97 GLN A O 1
ATOM 801 N N . ALA A 1 98 ? 10.698 -13.915 11.973 1.00 89.31 98 ALA A N 1
ATOM 802 C CA . ALA A 1 98 ? 11.656 -13.237 11.109 1.00 89.31 98 ALA A CA 1
ATOM 803 C C . ALA A 1 98 ? 11.954 -11.809 11.599 1.00 89.31 98 ALA A C 1
ATOM 805 O O . ALA A 1 98 ? 11.244 -11.244 12.444 1.00 89.31 98 ALA A O 1
ATOM 806 N N . GLU A 1 99 ? 12.993 -11.202 11.036 1.00 92.31 99 GLU A N 1
ATOM 807 C CA . GLU A 1 99 ? 13.266 -9.780 11.221 1.00 92.31 99 GLU A CA 1
ATOM 808 C C . GLU A 1 99 ? 12.115 -8.923 10.689 1.00 92.31 99 GLU A C 1
ATOM 810 O O . GLU A 1 99 ? 11.404 -9.300 9.754 1.00 92.31 99 GLU A O 1
ATOM 815 N N . ALA A 1 100 ? 11.919 -7.764 11.306 1.00 95.50 100 ALA A N 1
ATOM 816 C CA . ALA A 1 100 ? 10.895 -6.805 10.928 1.00 95.50 100 ALA A CA 1
ATOM 817 C C . ALA A 1 100 ? 11.465 -5.397 11.052 1.00 95.50 100 ALA A C 1
ATOM 819 O O . ALA A 1 100 ? 12.303 -5.141 11.913 1.00 95.50 100 ALA A O 1
ATOM 820 N N . HIS A 1 101 ? 10.980 -4.501 10.202 1.00 96.75 101 HIS A N 1
ATOM 821 C CA . HIS A 1 101 ? 11.455 -3.124 10.110 1.00 96.75 101 HIS A CA 1
ATOM 822 C C . HIS A 1 101 ? 10.510 -2.162 10.832 1.00 96.75 101 HIS A C 1
ATOM 824 O O . HIS A 1 101 ? 10.951 -1.212 11.469 1.00 96.75 101 HIS A O 1
ATOM 830 N N . PHE A 1 102 ? 9.210 -2.458 10.816 1.00 97.25 102 PHE A N 1
ATOM 831 C CA . PHE A 1 102 ? 8.196 -1.749 11.590 1.00 97.25 102 PHE A CA 1
ATOM 832 C C . PHE A 1 102 ? 7.088 -2.710 12.027 1.00 97.25 102 PHE A C 1
ATOM 834 O O . PHE A 1 102 ? 7.025 -3.863 11.588 1.00 97.25 102 PHE A O 1
ATOM 841 N N . ALA A 1 103 ? 6.224 -2.250 12.920 1.00 97.38 103 ALA A N 1
ATOM 842 C CA . ALA A 1 103 ? 5.010 -2.949 13.295 1.00 97.38 103 ALA A CA 1
ATOM 843 C C . ALA A 1 103 ? 3.810 -2.008 13.200 1.00 97.38 103 ALA A C 1
ATOM 845 O O . ALA A 1 103 ? 3.944 -0.794 13.344 1.00 97.38 103 ALA A O 1
ATOM 846 N N . MET A 1 104 ? 2.635 -2.578 12.952 1.00 96.75 104 MET A N 1
ATOM 847 C CA . MET A 1 104 ? 1.383 -1.833 12.979 1.00 96.75 104 MET A CA 1
ATOM 848 C C . MET A 1 104 ? 0.375 -2.497 13.894 1.00 96.75 104 MET A C 1
ATOM 850 O O . MET A 1 104 ? 0.271 -3.726 13.923 1.00 96.75 104 MET A O 1
ATOM 854 N N . ARG A 1 105 ? -0.404 -1.678 14.597 1.00 95.50 105 ARG A N 1
ATOM 855 C CA . ARG A 1 105 ? -1.565 -2.150 15.348 1.00 95.50 105 ARG A CA 1
ATOM 856 C C . ARG A 1 105 ? -2.777 -2.250 14.430 1.00 95.50 105 ARG A C 1
ATOM 858 O O . ARG A 1 105 ? -3.386 -1.229 14.104 1.00 95.50 105 ARG A O 1
ATOM 865 N N . HIS A 1 106 ? -3.090 -3.478 14.045 1.00 95.19 106 HIS A N 1
ATOM 866 C CA . HIS A 1 106 ? -4.308 -3.850 13.338 1.00 95.19 106 HIS A CA 1
ATOM 867 C C . HIS A 1 106 ? -5.430 -4.156 14.329 1.00 95.19 106 HIS A C 1
ATOM 869 O O . HIS A 1 106 ? -5.166 -4.379 15.514 1.00 95.19 106 HIS A O 1
ATOM 875 N N . TYR A 1 107 ? -6.663 -4.246 13.834 1.00 90.19 107 TYR A N 1
ATOM 876 C CA . TYR A 1 107 ? -7.815 -4.645 14.644 1.00 90.19 107 TYR A CA 1
ATOM 877 C C . TYR A 1 107 ? -7.599 -5.989 15.360 1.00 90.19 107 TYR A C 1
ATOM 879 O O . TYR A 1 107 ? -7.873 -6.125 16.548 1.00 90.19 107 TYR A O 1
ATOM 887 N N . ALA A 1 108 ? -7.029 -6.974 14.658 1.00 89.44 108 ALA A N 1
ATOM 888 C CA . ALA A 1 108 ? -6.760 -8.309 15.202 1.00 89.44 108 ALA A CA 1
ATOM 889 C C . ALA A 1 108 ? -5.460 -8.406 16.033 1.00 89.44 108 ALA A C 1
ATOM 891 O O . ALA A 1 108 ? -5.098 -9.492 16.488 1.00 89.44 108 ALA A O 1
ATOM 892 N N . GLY A 1 109 ? -4.735 -7.296 16.221 1.00 93.06 109 GLY A N 1
ATOM 893 C CA . GLY A 1 109 ? -3.502 -7.232 17.007 1.00 93.06 109 GLY A CA 1
ATOM 894 C C . GLY A 1 109 ? -2.302 -6.648 16.260 1.00 93.06 109 GLY A C 1
ATOM 895 O O . GLY A 1 109 ? -2.376 -6.229 15.107 1.00 93.06 109 GLY A O 1
ATOM 896 N N . THR A 1 110 ? -1.151 -6.595 16.932 1.00 95.12 110 THR A N 1
ATOM 897 C CA . THR A 1 110 ? 0.071 -6.019 16.352 1.00 95.12 110 THR A CA 1
ATOM 898 C C . THR A 1 110 ? 0.727 -6.970 15.348 1.00 95.12 110 THR A C 1
ATOM 900 O O . THR A 1 110 ? 1.129 -8.080 15.701 1.00 95.12 110 THR A O 1
ATOM 903 N N . VAL A 1 111 ? 0.927 -6.502 14.115 1.00 96.19 111 VAL A N 1
ATOM 904 C CA . VAL A 1 111 ? 1.607 -7.235 13.037 1.00 96.19 111 VAL A CA 1
ATOM 905 C C . VAL A 1 111 ? 2.994 -6.647 12.798 1.00 96.19 111 VAL A C 1
ATOM 907 O O . VAL A 1 111 ? 3.158 -5.433 12.708 1.00 96.19 111 VAL A O 1
ATOM 910 N N . ARG A 1 112 ? 4.004 -7.515 12.679 1.00 96.25 112 ARG A N 1
ATOM 911 C CA . ARG A 1 112 ? 5.397 -7.147 12.378 1.00 96.25 112 ARG A CA 1
ATOM 912 C C . ARG A 1 112 ? 5.629 -7.254 10.869 1.00 96.25 112 ARG A C 1
ATOM 914 O O . ARG A 1 112 ? 5.440 -8.331 10.310 1.00 96.25 112 ARG A O 1
ATOM 921 N N . TYR A 1 113 ? 6.058 -6.168 10.229 1.00 97.00 113 TYR A N 1
ATOM 922 C CA . TYR A 1 113 ? 6.275 -6.107 8.784 1.00 97.00 113 TYR A CA 1
ATOM 923 C C . TYR A 1 113 ? 7.757 -6.104 8.426 1.00 97.00 113 TYR A C 1
ATOM 925 O O . TYR A 1 113 ? 8.569 -5.359 8.979 1.00 97.00 113 TYR A O 1
ATOM 933 N N . ASN A 1 114 ? 8.097 -6.938 7.451 1.00 96.81 114 ASN A N 1
ATOM 934 C CA . ASN A 1 114 ? 9.401 -6.971 6.818 1.00 96.81 114 ASN A CA 1
ATOM 935 C C . ASN A 1 114 ? 9.275 -6.351 5.419 1.00 96.81 114 ASN A C 1
ATOM 937 O O . ASN A 1 114 ? 8.442 -6.815 4.640 1.00 96.81 114 ASN A O 1
ATOM 941 N N . VAL A 1 115 ? 10.066 -5.310 5.131 1.00 96.81 115 VAL A N 1
ATOM 942 C CA . VAL A 1 115 ? 10.001 -4.568 3.861 1.00 96.81 115 VAL A CA 1
ATOM 943 C C . VAL A 1 115 ? 10.857 -5.166 2.748 1.00 96.81 115 VAL A C 1
ATOM 945 O O . VAL A 1 115 ? 10.835 -4.652 1.638 1.00 96.81 115 VAL A O 1
ATOM 948 N N . MET A 1 116 ? 11.611 -6.235 3.009 1.00 97.25 116 MET A N 1
ATOM 949 C CA . MET A 1 116 ? 12.503 -6.812 2.006 1.00 97.25 116 MET A CA 1
ATOM 950 C C . MET A 1 116 ? 11.722 -7.211 0.750 1.00 97.25 116 MET A C 1
ATOM 952 O O . MET A 1 116 ? 10.668 -7.864 0.809 1.00 97.25 116 MET A O 1
ATOM 956 N N . ASN A 1 117 ? 12.268 -6.803 -0.390 1.00 95.75 117 ASN A N 1
ATOM 957 C CA . ASN A 1 117 ? 11.735 -6.961 -1.734 1.00 95.75 117 ASN A CA 1
ATOM 958 C C . ASN A 1 117 ? 10.376 -6.271 -1.942 1.00 95.75 117 ASN A C 1
ATOM 960 O O . ASN A 1 117 ? 9.642 -6.646 -2.855 1.00 95.75 117 ASN A O 1
ATOM 964 N N . TRP A 1 118 ? 9.986 -5.297 -1.112 1.00 97.31 118 TRP A N 1
ATOM 965 C CA . TRP A 1 118 ? 8.746 -4.545 -1.333 1.00 97.31 118 TRP A CA 1
ATOM 966 C C . TRP A 1 118 ? 8.834 -3.709 -2.597 1.00 97.31 118 TRP A C 1
ATOM 968 O O . TRP A 1 118 ? 7.881 -3.709 -3.373 1.00 97.31 118 TRP A O 1
ATOM 978 N N . LEU A 1 119 ? 9.973 -3.048 -2.831 1.00 95.75 119 LEU A N 1
ATOM 979 C CA . LEU A 1 119 ? 10.159 -2.270 -4.050 1.00 95.75 119 LEU A CA 1
ATOM 980 C C . LEU A 1 119 ? 10.075 -3.181 -5.275 1.00 95.75 119 LEU A C 1
ATOM 982 O O . LEU A 1 119 ? 9.350 -2.881 -6.209 1.00 95.75 119 LEU A O 1
ATOM 986 N N . GLU A 1 120 ? 10.767 -4.319 -5.283 1.00 93.94 120 GLU A N 1
ATOM 987 C CA . GLU A 1 120 ? 10.707 -5.272 -6.400 1.00 93.94 120 GLU A CA 1
ATOM 988 C C . GLU A 1 120 ? 9.286 -5.797 -6.641 1.00 93.94 120 GLU A C 1
ATOM 990 O O . GLU A 1 120 ? 8.777 -5.677 -7.753 1.00 93.94 120 GLU A O 1
ATOM 995 N N . LYS A 1 121 ? 8.603 -6.269 -5.590 1.00 95.50 121 LYS A N 1
ATOM 996 C CA . LYS A 1 121 ? 7.217 -6.762 -5.672 1.00 95.50 121 LYS A CA 1
ATOM 997 C C . LYS A 1 121 ? 6.229 -5.706 -6.152 1.00 95.50 121 LYS A C 1
ATOM 999 O O . LYS A 1 121 ? 5.229 -6.053 -6.764 1.00 95.50 121 LYS A O 1
ATOM 1004 N N . ASN A 1 122 ? 6.463 -4.435 -5.832 1.00 94.81 122 ASN A N 1
ATOM 1005 C CA . ASN A 1 122 ? 5.565 -3.360 -6.239 1.00 94.81 122 ASN A CA 1
ATOM 1006 C C . ASN A 1 122 ? 5.801 -2.905 -7.686 1.00 94.81 122 ASN A C 1
ATOM 1008 O O . ASN A 1 122 ? 4.889 -2.365 -8.311 1.00 94.81 122 ASN A O 1
ATOM 1012 N N . LYS A 1 123 ? 7.021 -3.108 -8.195 1.00 90.62 123 LYS A N 1
ATOM 1013 C CA . LYS A 1 123 ? 7.415 -2.805 -9.576 1.00 90.62 123 LYS A CA 1
ATOM 1014 C C . LYS A 1 123 ? 7.079 -3.923 -10.552 1.00 90.62 123 LYS A C 1
ATOM 1016 O O . LYS A 1 123 ? 6.904 -3.630 -11.726 1.00 90.62 123 LYS A O 1
ATOM 1021 N N . ASP A 1 124 ? 7.049 -5.159 -10.059 1.00 90.12 124 ASP A N 1
ATOM 1022 C CA . ASP A 1 124 ? 6.782 -6.376 -10.828 1.00 90.12 124 ASP A CA 1
ATOM 1023 C C . ASP A 1 124 ? 7.594 -6.460 -12.139 1.00 90.12 124 ASP A C 1
ATOM 1025 O O . ASP A 1 124 ? 7.038 -6.493 -13.239 1.00 90.12 124 ASP A O 1
ATOM 1029 N N . PRO A 1 125 ? 8.940 -6.398 -12.064 1.00 88.12 125 PRO A N 1
ATOM 1030 C CA . PRO A 1 125 ? 9.761 -6.359 -13.262 1.00 88.12 125 PRO A CA 1
ATOM 1031 C C . PRO A 1 125 ? 9.729 -7.709 -13.990 1.00 88.12 125 PRO A C 1
ATOM 1033 O O . PRO A 1 125 ? 10.132 -8.734 -13.443 1.00 88.12 125 PRO A O 1
ATOM 1036 N N . LEU A 1 126 ? 9.342 -7.687 -15.264 1.00 88.12 126 LEU A N 1
ATOM 1037 C CA . LEU A 1 126 ? 9.461 -8.826 -16.174 1.00 88.12 126 LEU A CA 1
ATOM 1038 C C . LEU A 1 126 ? 10.593 -8.609 -17.182 1.00 88.12 126 LEU A C 1
ATOM 1040 O O . LEU A 1 126 ? 10.965 -7.478 -17.503 1.00 88.12 126 LEU A O 1
ATOM 1044 N N . ASN A 1 127 ? 11.148 -9.708 -17.696 1.00 89.75 127 ASN A N 1
ATOM 1045 C CA . ASN A 1 127 ? 12.104 -9.645 -18.795 1.00 89.75 127 ASN A CA 1
ATOM 1046 C C . ASN A 1 127 ? 11.362 -9.329 -20.101 1.00 89.75 127 ASN A C 1
ATOM 1048 O O . ASN A 1 127 ? 10.715 -10.203 -20.679 1.00 89.75 127 ASN A O 1
ATOM 1052 N N . ASP A 1 128 ? 11.498 -8.087 -20.562 1.00 88.94 128 ASP A N 1
ATOM 1053 C CA . ASP A 1 128 ? 10.808 -7.564 -21.744 1.00 88.94 128 ASP A CA 1
ATOM 1054 C C . ASP A 1 128 ? 11.062 -8.406 -23.006 1.00 88.94 128 ASP A C 1
ATOM 1056 O O . ASP A 1 128 ? 10.131 -8.726 -23.737 1.00 88.94 128 ASP A O 1
ATOM 1060 N N . THR A 1 129 ? 12.298 -8.873 -23.220 1.00 90.25 129 THR A N 1
ATOM 1061 C CA . THR A 1 129 ? 12.658 -9.691 -24.390 1.00 90.25 129 THR A CA 1
ATOM 1062 C C . THR A 1 129 ? 11.923 -11.028 -24.405 1.00 90.25 129 THR A C 1
ATOM 1064 O O . THR A 1 129 ? 11.483 -11.484 -25.460 1.00 90.25 129 THR A O 1
ATOM 1067 N N . VAL A 1 130 ? 11.760 -11.660 -23.238 1.00 93.19 130 VAL A N 1
ATOM 1068 C CA . VAL A 1 130 ? 11.002 -12.913 -23.128 1.00 93.19 130 VAL A CA 1
ATOM 1069 C C . VAL A 1 130 ? 9.530 -12.668 -23.450 1.00 93.19 130 VAL A C 1
ATOM 1071 O O . VAL A 1 130 ? 8.940 -13.444 -24.201 1.00 93.19 130 VAL A O 1
ATOM 1074 N N . VAL A 1 131 ? 8.951 -11.573 -22.947 1.00 92.75 131 VAL A N 1
ATOM 1075 C CA . VAL A 1 131 ? 7.558 -11.212 -23.247 1.00 92.75 131 VAL A CA 1
ATOM 1076 C C . VAL A 1 131 ? 7.373 -10.936 -24.741 1.00 92.75 131 VAL A C 1
ATOM 1078 O O . VAL A 1 131 ? 6.429 -11.449 -25.336 1.00 92.75 131 VAL A O 1
ATOM 1081 N N . THR A 1 132 ? 8.305 -10.232 -25.389 1.00 91.69 132 THR A N 1
ATOM 1082 C CA . THR A 1 132 ? 8.277 -9.997 -26.843 1.00 91.69 132 THR A CA 1
ATOM 1083 C C . THR A 1 132 ? 8.249 -11.303 -27.639 1.00 91.69 132 THR A C 1
ATOM 1085 O O . THR A 1 132 ? 7.448 -11.445 -28.563 1.00 91.69 132 THR A O 1
ATOM 1088 N N . VAL A 1 133 ? 9.065 -12.296 -27.263 1.00 93.25 133 VAL A N 1
ATOM 1089 C CA . VAL A 1 133 ? 9.049 -13.618 -27.914 1.00 93.25 133 VAL A CA 1
ATOM 1090 C C . VAL A 1 133 ? 7.706 -14.322 -27.707 1.00 93.25 133 VAL A C 1
ATOM 1092 O O . VAL A 1 133 ? 7.161 -14.882 -28.658 1.00 93.25 133 VAL A O 1
ATOM 1095 N N . MET A 1 134 ? 7.135 -14.255 -26.500 1.00 93.56 134 MET A N 1
ATOM 1096 C CA . MET A 1 134 ? 5.819 -14.838 -26.212 1.00 93.56 134 MET A CA 1
ATOM 1097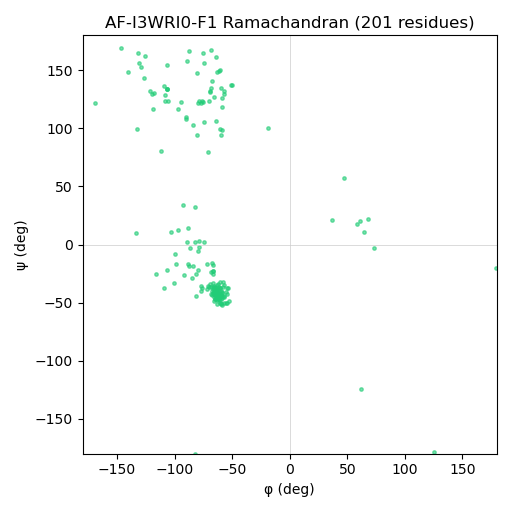 C C . MET A 1 134 ? 4.709 -14.179 -27.045 1.00 93.56 134 MET A C 1
ATOM 1099 O O . MET A 1 134 ? 3.891 -14.884 -27.638 1.00 93.56 134 MET A O 1
ATOM 1103 N N . LYS A 1 135 ? 4.719 -12.845 -27.178 1.00 93.31 135 LYS A N 1
ATOM 1104 C CA . LYS A 1 135 ? 3.765 -12.089 -28.014 1.00 93.31 135 LYS A CA 1
ATOM 1105 C C . LYS A 1 135 ? 3.920 -12.369 -29.513 1.00 93.31 135 LYS A C 1
ATOM 1107 O O . LYS A 1 135 ? 2.965 -12.189 -30.262 1.00 93.31 135 LYS A O 1
ATOM 1112 N N . ALA A 1 136 ? 5.089 -12.835 -29.952 1.00 92.62 136 ALA A N 1
ATOM 1113 C CA . ALA A 1 136 ? 5.362 -13.217 -31.338 1.00 92.62 136 ALA A CA 1
ATOM 1114 C C . ALA A 1 136 ? 5.048 -14.694 -31.655 1.00 92.62 136 ALA A C 1
ATOM 1116 O O . ALA A 1 136 ? 5.286 -15.140 -32.784 1.00 92.62 136 ALA A O 1
ATOM 1117 N N . SER A 1 137 ? 4.532 -15.462 -30.687 1.00 93.31 137 SER A N 1
ATOM 1118 C CA . SER A 1 137 ? 4.180 -16.871 -30.883 1.00 93.31 137 SER A CA 1
ATOM 1119 C C . SER A 1 137 ? 3.150 -17.042 -32.005 1.00 93.31 137 SER A C 1
ATOM 1121 O O . SER A 1 137 ? 2.086 -16.429 -31.993 1.00 93.31 137 SER A O 1
ATOM 1123 N N . LYS A 1 138 ? 3.460 -17.898 -32.987 1.00 91.88 138 LYS A N 1
ATOM 1124 C CA . LYS A 1 138 ? 2.572 -18.205 -34.128 1.00 91.88 138 LYS A CA 1
ATOM 1125 C C . LYS A 1 138 ? 1.783 -19.500 -33.951 1.00 91.88 138 LYS A C 1
ATOM 1127 O O . LYS A 1 138 ? 0.817 -19.726 -34.672 1.00 91.88 138 LYS A O 1
ATOM 1132 N N . GLU A 1 139 ? 2.207 -20.349 -33.020 1.00 90.69 139 GLU A N 1
ATOM 1133 C CA . GLU A 1 139 ? 1.655 -21.695 -32.832 1.00 90.69 139 GLU A CA 1
ATOM 1134 C C . GLU A 1 139 ? 0.508 -21.715 -31.814 1.00 90.69 139 GLU A C 1
ATOM 1136 O O . GLU A 1 139 ? -0.389 -22.551 -31.904 1.00 90.69 139 GLU A O 1
ATOM 1141 N N . HIS A 1 140 ? 0.493 -20.766 -30.870 1.00 91.31 140 HIS A N 1
ATOM 1142 C CA . HIS A 1 140 ? -0.488 -20.724 -29.787 1.00 91.31 140 HIS A CA 1
ATOM 1143 C C . HIS A 1 140 ? -1.091 -19.329 -29.614 1.00 91.31 140 HIS A C 1
ATOM 1145 O O . HIS A 1 140 ? -0.524 -18.473 -28.935 1.00 91.31 140 HIS A O 1
ATOM 1151 N N . ALA A 1 141 ? -2.293 -19.135 -30.162 1.00 94.06 141 ALA A N 1
ATOM 1152 C CA . ALA A 1 141 ? -3.041 -17.881 -30.044 1.00 94.06 141 ALA A CA 1
ATOM 1153 C C . ALA A 1 141 ? -3.296 -17.469 -28.582 1.00 94.06 141 ALA A C 1
ATOM 1155 O O . ALA A 1 141 ? -3.211 -16.287 -28.263 1.00 94.06 141 ALA A O 1
ATOM 1156 N N . LEU A 1 142 ? -3.511 -18.439 -27.682 1.00 95.19 142 LEU A N 1
ATOM 1157 C CA . LEU A 1 142 ? -3.713 -18.178 -26.253 1.00 95.19 142 LEU A CA 1
ATOM 1158 C C . LEU A 1 142 ? -2.502 -17.492 -25.604 1.00 95.19 142 LEU A C 1
ATOM 1160 O O . LEU A 1 142 ? -2.682 -16.624 -24.759 1.00 95.19 142 LEU A O 1
ATOM 1164 N N . ILE A 1 143 ? -1.273 -17.845 -26.004 1.00 94.50 143 ILE A N 1
ATOM 1165 C CA . ILE A 1 143 ? -0.066 -17.192 -25.474 1.00 94.50 143 ILE A CA 1
ATOM 1166 C C . ILE A 1 143 ? -0.071 -15.714 -25.870 1.00 94.50 143 ILE A C 1
ATOM 1168 O O . ILE A 1 143 ? 0.215 -14.850 -25.052 1.00 94.50 143 ILE A O 1
ATOM 1172 N N . VAL A 1 144 ? -0.441 -15.410 -27.111 1.00 93.69 144 VAL A N 1
ATOM 1173 C CA . VAL A 1 144 ? -0.517 -14.025 -27.586 1.00 93.69 144 VAL A CA 1
ATOM 1174 C C . VAL A 1 144 ? -1.635 -13.254 -26.875 1.00 93.69 144 VAL A C 1
ATOM 1176 O O . VAL A 1 144 ? -1.455 -12.073 -26.584 1.00 93.69 144 VAL A O 1
ATOM 1179 N N . GLU A 1 145 ? -2.760 -13.910 -26.575 1.00 93.94 145 GLU A N 1
ATOM 1180 C CA . GLU A 1 145 ? -3.908 -13.327 -25.871 1.00 93.94 145 GLU A CA 1
ATOM 1181 C C . GLU A 1 145 ? -3.576 -12.931 -24.424 1.00 93.94 145 GLU A C 1
ATOM 1183 O O . GLU A 1 145 ? -3.853 -11.800 -24.028 1.00 93.94 145 GLU A O 1
ATOM 1188 N N . VAL A 1 146 ? -2.922 -13.807 -23.650 1.00 94.62 146 VAL A N 1
ATOM 1189 C CA . VAL A 1 146 ? -2.600 -13.524 -22.235 1.00 94.62 146 VAL A CA 1
ATOM 1190 C C . VAL A 1 146 ? -1.582 -12.398 -22.042 1.00 94.62 146 VAL A C 1
ATOM 1192 O O . VAL A 1 146 ? -1.494 -11.858 -20.949 1.00 94.62 146 VAL A O 1
ATOM 1195 N N . TRP A 1 147 ? -0.823 -12.040 -23.082 1.00 92.31 147 TRP A N 1
ATOM 1196 C CA . TRP A 1 147 ? 0.173 -10.962 -23.047 1.00 92.31 147 TRP A CA 1
ATOM 1197 C C . TRP A 1 147 ? -0.302 -9.669 -23.734 1.00 92.31 147 TRP A C 1
ATOM 1199 O O . TRP A 1 147 ? 0.508 -8.773 -23.982 1.00 92.31 147 TRP A O 1
ATOM 1209 N N . GLN A 1 148 ? -1.589 -9.552 -24.090 1.00 89.25 148 GLN A N 1
ATOM 1210 C CA . GLN A 1 148 ? -2.123 -8.349 -24.752 1.00 89.25 148 GLN A 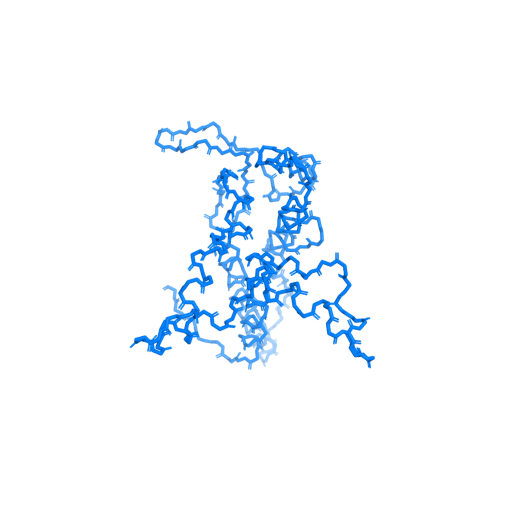CA 1
ATOM 1211 C C . GLN A 1 148 ? -2.102 -7.104 -23.859 1.00 89.25 148 GLN A C 1
ATOM 1213 O O . GLN A 1 148 ? -1.942 -5.993 -24.364 1.00 89.25 148 GLN A O 1
ATOM 1218 N N . ASP A 1 149 ? -2.281 -7.276 -22.552 1.00 87.12 149 ASP A N 1
ATOM 1219 C CA . ASP A 1 149 ? -2.321 -6.193 -21.567 1.00 87.12 149 ASP A CA 1
ATOM 1220 C C . ASP A 1 149 ? -0.923 -5.685 -21.173 1.00 87.12 149 ASP A C 1
ATOM 1222 O O . ASP A 1 149 ? -0.773 -4.533 -20.757 1.00 87.12 149 ASP A O 1
ATOM 1226 N N . TYR A 1 150 ? 0.114 -6.500 -21.375 1.00 87.75 150 TYR A N 1
ATOM 1227 C CA . TYR A 1 150 ? 1.503 -6.104 -21.193 1.00 87.75 150 TYR A CA 1
ATOM 1228 C C . TYR A 1 150 ? 2.009 -5.290 -22.388 1.00 87.75 150 TYR A C 1
ATOM 1230 O O . TYR A 1 150 ? 2.013 -5.762 -23.526 1.00 87.75 150 TYR A O 1
ATOM 1238 N N . THR A 1 151 ? 2.496 -4.074 -22.132 1.00 86.19 151 THR A N 1
ATOM 1239 C CA . THR A 1 151 ? 3.141 -3.227 -23.150 1.00 86.19 151 THR A CA 1
ATOM 1240 C C . THR A 1 151 ? 4.656 -3.372 -23.064 1.00 86.19 151 THR A C 1
ATOM 1242 O O . THR A 1 151 ? 5.243 -2.975 -22.058 1.00 86.19 151 THR A O 1
ATOM 1245 N N . THR A 1 152 ? 5.289 -3.893 -24.117 1.00 85.69 152 THR A N 1
ATOM 1246 C CA . THR A 1 152 ? 6.754 -4.038 -24.152 1.00 85.69 152 THR A CA 1
ATOM 1247 C C . THR A 1 152 ? 7.459 -2.701 -24.390 1.00 85.69 152 THR A C 1
ATOM 1249 O O . THR A 1 152 ? 6.850 -1.715 -24.825 1.00 85.69 152 THR A O 1
ATOM 1252 N N . GLN A 1 153 ? 8.768 -2.639 -24.133 1.00 83.62 153 GLN A N 1
ATOM 1253 C CA . GLN A 1 153 ? 9.563 -1.428 -24.374 1.00 83.62 153 GLN A CA 1
ATOM 1254 C C . GLN A 1 153 ? 9.554 -1.022 -25.854 1.00 83.62 153 GLN A C 1
ATOM 1256 O O . GLN A 1 153 ? 9.470 0.168 -26.170 1.00 83.62 153 GLN A O 1
ATOM 1261 N N . GLU A 1 154 ? 9.587 -2.001 -26.762 1.00 83.44 154 GLU A N 1
ATOM 1262 C CA . GLU A 1 154 ? 9.501 -1.777 -28.208 1.00 83.44 154 GLU A CA 1
ATOM 1263 C C . GLU A 1 154 ? 8.145 -1.176 -28.612 1.00 83.44 154 GLU A C 1
ATOM 1265 O O . GLU A 1 154 ? 8.096 -0.194 -29.358 1.00 83.44 154 GLU A O 1
ATOM 1270 N N . GLU A 1 155 ? 7.042 -1.706 -28.073 1.00 85.19 155 GLU A N 1
ATOM 1271 C CA . GLU A 1 155 ? 5.687 -1.199 -28.323 1.00 85.19 155 GLU A CA 1
ATOM 1272 C C . GLU A 1 155 ? 5.505 0.224 -27.779 1.00 85.19 155 GLU A C 1
ATOM 1274 O O . GLU A 1 155 ? 4.954 1.093 -28.463 1.00 85.19 155 GLU A O 1
ATOM 1279 N N . ALA A 1 156 ? 6.024 0.498 -26.579 1.00 82.69 156 ALA A N 1
ATOM 1280 C CA . ALA A 1 156 ? 5.998 1.827 -25.978 1.00 82.69 156 ALA A CA 1
ATOM 1281 C C . ALA A 1 156 ? 6.809 2.848 -26.799 1.00 82.69 156 ALA A C 1
ATOM 1283 O O . ALA A 1 156 ? 6.342 3.969 -27.034 1.00 82.69 156 ALA A O 1
ATOM 1284 N N . ALA A 1 157 ? 7.994 2.466 -27.287 1.00 82.00 157 ALA A N 1
ATOM 1285 C CA . ALA A 1 157 ? 8.829 3.308 -28.144 1.00 82.00 157 ALA A CA 1
ATOM 1286 C C . ALA A 1 157 ? 8.171 3.575 -29.513 1.00 82.00 157 ALA A C 1
ATOM 1288 O O . ALA A 1 157 ? 8.174 4.709 -30.004 1.00 82.00 157 ALA A O 1
ATOM 1289 N N . ALA A 1 158 ? 7.538 2.562 -30.110 1.00 82.00 158 ALA A N 1
ATOM 1290 C CA . ALA A 1 158 ? 6.789 2.699 -31.357 1.00 82.00 158 ALA A CA 1
ATOM 1291 C C . ALA A 1 158 ? 5.541 3.590 -31.201 1.00 82.00 158 ALA A C 1
ATOM 1293 O O . ALA A 1 158 ? 5.203 4.354 -32.106 1.00 82.00 158 ALA A O 1
ATOM 1294 N N . ALA A 1 159 ? 4.866 3.544 -30.050 1.00 78.00 159 ALA A N 1
ATOM 1295 C CA . ALA A 1 159 ? 3.734 4.422 -29.755 1.00 78.00 159 ALA A CA 1
ATOM 1296 C C . ALA A 1 159 ? 4.167 5.886 -29.551 1.00 78.00 159 ALA A C 1
ATOM 1298 O O . ALA A 1 159 ? 3.471 6.803 -29.991 1.00 78.00 159 ALA A O 1
ATOM 1299 N N . ALA A 1 160 ? 5.334 6.119 -28.941 1.00 71.19 160 ALA A N 1
ATOM 1300 C CA . ALA A 1 160 ? 5.875 7.459 -28.708 1.00 71.19 160 ALA A CA 1
ATOM 1301 C C . ALA A 1 160 ? 6.259 8.206 -30.003 1.00 71.19 160 ALA A C 1
ATOM 1303 O O . ALA A 1 160 ? 6.248 9.437 -30.029 1.00 71.19 160 ALA A O 1
ATOM 1304 N N . THR A 1 161 ? 6.565 7.483 -31.085 1.00 68.12 161 THR A N 1
ATOM 1305 C CA . THR A 1 161 ? 6.968 8.065 -32.380 1.00 68.12 161 THR A CA 1
ATOM 1306 C C . THR A 1 161 ? 5.788 8.404 -33.306 1.00 68.12 161 THR A C 1
ATOM 1308 O O . THR A 1 161 ? 5.938 9.243 -34.191 1.00 68.12 161 THR A O 1
ATOM 1311 N N . LYS A 1 162 ? 4.585 7.847 -33.082 1.00 63.78 162 LYS A N 1
ATOM 1312 C CA . LYS A 1 162 ? 3.378 8.040 -33.925 1.00 63.78 162 LYS A CA 1
ATOM 1313 C C . LYS A 1 162 ? 2.453 9.194 -33.475 1.00 63.78 162 LYS A C 1
ATOM 1315 O O . LYS A 1 162 ? 1.232 9.099 -33.586 1.00 63.78 162 LYS A O 1
ATOM 1320 N N . GLY A 1 163 ? 3.004 10.282 -32.934 1.00 49.19 163 GLY A N 1
ATOM 1321 C CA . GLY A 1 163 ? 2.245 11.355 -32.269 1.00 49.19 163 GLY A CA 1
ATOM 1322 C C . GLY A 1 163 ? 1.213 12.098 -33.138 1.00 49.19 163 GLY A C 1
ATOM 1323 O O . GLY A 1 163 ? 1.557 13.050 -33.831 1.00 49.19 163 GLY A O 1
ATOM 1324 N N . GLY A 1 164 ? -0.068 11.730 -33.017 1.00 45.62 164 GLY A N 1
ATOM 1325 C CA . GLY A 1 164 ? -1.221 12.532 -33.453 1.00 45.62 164 GLY A CA 1
ATOM 1326 C C . GLY A 1 164 ? -1.738 13.490 -32.357 1.00 45.62 164 GLY A C 1
ATOM 1327 O O . GLY A 1 164 ? -1.495 13.254 -31.163 1.00 45.62 164 GLY A O 1
ATOM 1328 N N . PRO A 1 165 ? -2.453 14.577 -32.720 1.00 40.41 165 PRO A N 1
ATOM 1329 C CA . PRO A 1 165 ? -2.920 15.626 -31.806 1.00 40.41 165 PRO A CA 1
ATOM 1330 C C . PRO A 1 165 ? -4.057 15.119 -30.900 1.00 40.41 165 PRO A C 1
ATOM 1332 O O . PRO A 1 165 ? -5.235 15.345 -31.131 1.00 40.41 165 PRO A O 1
ATOM 1335 N N . GLY A 1 166 ? -3.667 14.391 -29.859 1.00 45.47 166 GLY A N 1
ATOM 1336 C CA . GLY A 1 166 ? -4.527 13.755 -28.854 1.00 45.47 166 GLY A CA 1
ATOM 1337 C C . GLY A 1 166 ? -3.706 12.975 -27.820 1.00 45.47 166 GLY A C 1
ATOM 1338 O O . GLY A 1 166 ? -4.126 12.795 -26.682 1.00 45.47 166 GLY A O 1
ATOM 1339 N N . ALA A 1 167 ? -2.460 12.629 -28.165 1.00 44.53 167 ALA A N 1
ATOM 1340 C CA . ALA A 1 167 ? -1.503 11.942 -27.298 1.00 44.53 167 ALA A CA 1
ATOM 1341 C C . ALA A 1 167 ? -0.877 12.821 -26.185 1.00 44.53 167 ALA A C 1
ATOM 1343 O O . ALA A 1 167 ? -0.059 12.346 -25.400 1.00 44.53 167 ALA A O 1
ATOM 1344 N N . LYS A 1 168 ? -1.261 14.101 -26.058 1.00 37.31 168 LYS A N 1
ATOM 1345 C CA . LYS A 1 168 ? -0.695 15.060 -25.081 1.00 37.31 168 LYS A CA 1
ATOM 1346 C C . LYS A 1 168 ? -1.297 14.973 -23.663 1.00 37.31 168 LYS A C 1
ATOM 1348 O O . LYS A 1 168 ? -1.353 15.977 -22.959 1.00 37.31 168 LYS A O 1
ATOM 1353 N N . LYS A 1 169 ? -1.711 13.784 -23.209 1.00 37.59 169 LYS A N 1
ATOM 1354 C CA . LYS A 1 169 ? -2.077 13.541 -21.794 1.00 37.59 169 LYS A CA 1
ATOM 1355 C C . LYS A 1 169 ? -1.495 12.267 -21.162 1.00 37.59 169 LYS A C 1
ATOM 1357 O O . LYS A 1 169 ? -1.840 11.958 -20.029 1.00 37.59 169 LYS A O 1
ATOM 1362 N N . LYS A 1 170 ? -0.563 11.572 -21.822 1.00 39.19 170 LYS A N 1
ATOM 1363 C CA . LYS A 1 170 ? 0.347 10.617 -21.159 1.00 39.19 170 LYS A CA 1
ATOM 1364 C C . LYS A 1 170 ? 1.759 11.200 -21.211 1.00 39.19 170 LYS A C 1
ATOM 1366 O O . LYS A 1 170 ? 2.521 10.951 -22.137 1.00 39.19 170 LYS A O 1
ATOM 1371 N N . GLY A 1 171 ? 2.053 12.119 -20.292 1.00 34.69 171 GLY A N 1
ATOM 1372 C CA . GLY A 1 171 ? 3.331 12.829 -20.256 1.00 34.69 171 GLY A CA 1
ATOM 1373 C C . GLY A 1 171 ? 4.497 11.909 -19.894 1.00 34.69 171 GLY A C 1
ATOM 1374 O O . GLY A 1 171 ? 4.366 11.157 -18.947 1.00 34.69 171 GLY A O 1
ATOM 1375 N N . LYS A 1 172 ? 5.615 12.008 -20.637 1.00 35.09 172 LYS A N 1
ATOM 1376 C CA . LYS A 1 172 ? 7.038 11.750 -20.271 1.00 35.09 172 LYS A CA 1
ATOM 1377 C C . LYS A 1 172 ? 7.411 10.600 -19.304 1.00 35.09 172 LYS A C 1
ATOM 1379 O O . LYS A 1 172 ? 8.503 10.586 -18.752 1.00 35.09 172 LYS A O 1
ATOM 1384 N N . SER A 1 173 ? 6.542 9.623 -19.152 1.00 41.41 173 SER A N 1
ATOM 1385 C CA . SER A 1 173 ? 6.714 8.321 -18.527 1.00 41.41 173 SER A CA 1
ATOM 1386 C C . SER A 1 173 ? 5.439 7.597 -18.936 1.00 41.41 173 SER A C 1
ATOM 1388 O O . SER A 1 173 ? 4.345 8.123 -18.714 1.00 41.41 173 SER A O 1
ATOM 1390 N N . GLY A 1 174 ? 5.522 6.458 -19.620 1.00 45.28 174 GLY A N 1
ATOM 1391 C CA . GLY A 1 174 ? 4.358 5.580 -19.683 1.00 45.28 174 GLY A CA 1
ATOM 1392 C C . GLY A 1 174 ? 4.039 5.242 -18.236 1.00 45.28 174 GLY A C 1
ATOM 1393 O O . GLY A 1 174 ? 4.793 4.473 -17.663 1.00 45.28 174 GLY A O 1
ATOM 1394 N N . SER A 1 175 ? 3.060 5.949 -17.648 1.00 52.44 175 SER A N 1
ATOM 1395 C CA . SER A 1 175 ? 2.657 5.920 -16.237 1.00 52.44 175 SER A CA 1
ATOM 1396 C C . SER A 1 175 ? 3.166 4.658 -15.561 1.00 52.44 175 SER A C 1
ATOM 1398 O O . SER A 1 175 ? 2.574 3.603 -15.772 1.00 52.44 175 SER A O 1
ATOM 1400 N N . PHE A 1 176 ? 4.269 4.764 -14.820 1.00 66.50 176 PHE A N 1
ATOM 1401 C CA . PHE A 1 176 ? 4.800 3.658 -14.041 1.00 66.50 176 PHE A CA 1
ATOM 1402 C C . PHE A 1 176 ? 3.723 3.243 -13.043 1.00 66.50 176 PHE A C 1
ATOM 1404 O O . PHE A 1 176 ? 3.530 3.880 -12.009 1.00 66.50 176 PHE A O 1
ATOM 1411 N N . MET A 1 177 ? 2.932 2.257 -13.444 1.00 79.38 177 MET A N 1
ATOM 1412 C CA . MET A 1 177 ? 1.782 1.798 -12.701 1.00 79.38 177 MET A CA 1
ATOM 1413 C C . MET A 1 177 ? 2.291 0.700 -11.796 1.00 79.38 177 MET A C 1
ATOM 1415 O O . MET A 1 177 ? 2.674 -0.370 -12.256 1.00 79.38 177 MET A O 1
ATOM 1419 N N . THR A 1 178 ? 2.362 1.002 -10.509 1.00 89.00 178 THR A N 1
ATOM 1420 C CA . THR A 1 178 ? 2.770 0.012 -9.525 1.00 89.00 178 THR A CA 1
ATOM 1421 C C . THR A 1 178 ? 1.637 -0.980 -9.289 1.00 89.00 178 THR A C 1
ATOM 1423 O O . THR A 1 178 ? 0.451 -0.658 -9.437 1.00 89.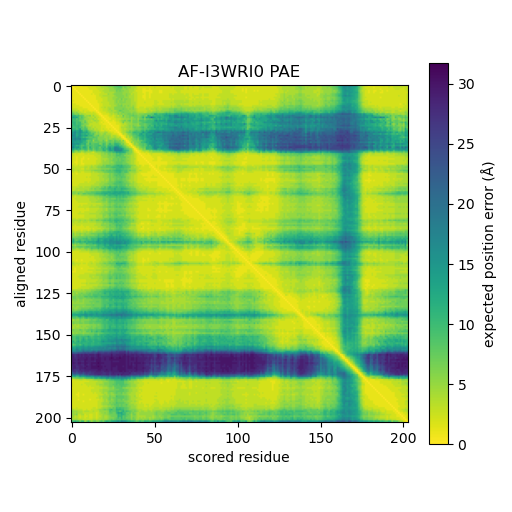00 178 THR A O 1
ATOM 1426 N N . VAL A 1 179 ? 1.989 -2.179 -8.832 1.00 93.44 179 VAL A N 1
ATOM 1427 C CA . VAL A 1 179 ? 1.014 -3.185 -8.383 1.00 93.44 179 VAL A CA 1
ATOM 1428 C C . VAL A 1 179 ? 0.090 -2.599 -7.308 1.00 93.44 179 VAL A C 1
ATOM 1430 O O . VAL A 1 179 ? -1.117 -2.833 -7.296 1.00 93.44 179 VAL A O 1
ATOM 1433 N N . SER A 1 180 ? 0.641 -1.764 -6.428 1.00 94.00 180 SER A N 1
ATOM 1434 C CA . SER A 1 180 ? -0.117 -1.077 -5.388 1.00 94.00 180 SER A CA 1
ATOM 1435 C C . SER A 1 180 ? -1.167 -0.099 -5.924 1.00 94.00 180 SER A C 1
ATOM 1437 O O . SER A 1 180 ? -2.239 0.003 -5.326 1.00 94.00 180 SER A O 1
ATOM 1439 N N . MET A 1 181 ? -0.921 0.588 -7.046 1.00 91.69 181 MET A N 1
ATOM 1440 C CA . MET A 1 181 ? -1.934 1.438 -7.686 1.00 91.69 181 MET A CA 1
ATOM 1441 C C . MET A 1 181 ? -3.110 0.608 -8.212 1.00 91.69 181 MET A C 1
ATOM 1443 O O . MET A 1 181 ? -4.261 0.954 -7.940 1.00 91.69 181 MET A O 1
ATOM 1447 N N . LEU A 1 182 ? -2.824 -0.517 -8.880 1.00 91.56 182 LEU A N 1
ATOM 1448 C CA . LEU A 1 182 ? -3.841 -1.457 -9.368 1.00 91.56 182 LEU A CA 1
ATOM 1449 C C . LEU A 1 182 ? -4.688 -2.013 -8.218 1.00 91.56 182 LEU A C 1
ATOM 1451 O O . LEU A 1 182 ? -5.920 -1.999 -8.269 1.00 91.56 182 LEU A O 1
ATOM 1455 N N . TYR A 1 183 ? -4.037 -2.454 -7.140 1.00 95.12 183 TYR A N 1
ATOM 1456 C CA . TYR A 1 183 ? -4.729 -2.982 -5.965 1.00 95.12 183 TYR A CA 1
ATOM 1457 C C . TYR A 1 183 ? -5.548 -1.917 -5.240 1.00 95.12 183 TYR A C 1
ATOM 1459 O O . TYR A 1 183 ? -6.654 -2.216 -4.788 1.00 95.12 183 TYR A O 1
ATOM 1467 N N . ARG A 1 184 ? -5.063 -0.671 -5.162 1.00 93.75 184 ARG A N 1
ATOM 1468 C CA . ARG A 1 184 ? -5.823 0.444 -4.579 1.00 93.75 184 ARG A CA 1
ATOM 1469 C C . ARG A 1 184 ? -7.094 0.715 -5.381 1.00 93.75 184 ARG A C 1
ATOM 1471 O O . ARG A 1 184 ? -8.165 0.842 -4.792 1.00 93.75 184 ARG A O 1
ATOM 1478 N N . GLU A 1 185 ? -6.993 0.772 -6.708 1.00 93.06 185 GLU A N 1
ATOM 1479 C CA . GLU A 1 185 ? -8.151 0.983 -7.580 1.00 93.06 185 GLU A CA 1
ATOM 1480 C C . GLU A 1 185 ? -9.162 -0.165 -7.460 1.00 93.06 185 GLU A C 1
ATOM 1482 O O . GLU A 1 185 ? -10.355 0.078 -7.261 1.00 93.06 185 GLU A O 1
ATOM 1487 N N . SER A 1 186 ? -8.687 -1.413 -7.516 1.00 95.12 186 SER A N 1
ATOM 1488 C CA . SER A 1 186 ? -9.532 -2.600 -7.364 1.00 95.12 186 SER A CA 1
ATOM 1489 C C . SER A 1 186 ? -10.241 -2.629 -6.009 1.00 95.12 186 SER A C 1
ATOM 1491 O O . SER A 1 186 ? -11.438 -2.905 -5.945 1.00 95.12 186 SER A O 1
ATOM 1493 N N . LEU A 1 187 ? -9.524 -2.328 -4.922 1.00 96.00 187 LEU A N 1
ATOM 1494 C CA . LEU A 1 187 ? -10.098 -2.294 -3.579 1.00 96.00 187 LEU A CA 1
ATOM 1495 C C . LEU A 1 187 ? -11.144 -1.186 -3.445 1.00 96.00 187 LEU A C 1
ATOM 1497 O O . LEU A 1 187 ? -12.198 -1.418 -2.864 1.00 96.00 187 LEU A O 1
ATOM 1501 N N . ASN A 1 188 ? -10.895 -0.002 -4.005 1.00 94.19 188 ASN A N 1
ATOM 1502 C CA . ASN A 1 188 ? -11.871 1.085 -3.965 1.00 94.19 188 ASN A CA 1
ATOM 1503 C C . ASN A 1 188 ? -13.159 0.711 -4.706 1.00 94.19 188 ASN A C 1
ATOM 1505 O O . ASN A 1 188 ? -14.240 0.901 -4.157 1.00 94.19 188 ASN A O 1
ATOM 1509 N N . LYS A 1 189 ? -13.054 0.098 -5.895 1.00 96.00 189 LYS A N 1
ATOM 1510 C CA . LYS A 1 189 ? -14.222 -0.418 -6.632 1.00 96.00 189 LYS A CA 1
ATOM 1511 C C . LYS A 1 189 ? -15.000 -1.452 -5.817 1.00 96.00 189 LYS A C 1
ATOM 1513 O O . LYS A 1 189 ? -16.225 -1.371 -5.754 1.00 96.00 189 LYS A O 1
ATOM 1518 N N . LEU A 1 190 ? -14.298 -2.382 -5.166 1.00 95.88 190 LEU A N 1
ATOM 1519 C CA . LEU A 1 190 ? -14.917 -3.380 -4.294 1.00 95.88 190 LEU A CA 1
ATOM 1520 C C . LEU A 1 190 ? -15.665 -2.717 -3.131 1.00 95.88 190 LEU A C 1
ATOM 1522 O O . LEU A 1 190 ? -16.836 -3.011 -2.919 1.00 95.88 190 LEU A O 1
ATOM 1526 N N . MET A 1 191 ? -15.028 -1.793 -2.406 1.00 94.44 191 MET A N 1
ATOM 1527 C CA . MET A 1 191 ? -15.673 -1.118 -1.276 1.00 94.44 191 MET A CA 1
ATOM 1528 C C . MET A 1 191 ? -16.870 -0.271 -1.718 1.00 94.44 191 MET A C 1
ATOM 1530 O O . MET A 1 191 ? -17.879 -0.248 -1.020 1.00 94.44 191 MET A O 1
ATOM 1534 N N . THR A 1 192 ? -16.806 0.399 -2.874 1.00 94.31 192 THR A N 1
ATOM 1535 C CA . THR A 1 192 ? -17.961 1.118 -3.437 1.00 94.31 192 THR A CA 1
ATOM 1536 C C . THR A 1 192 ? -19.122 0.169 -3.720 1.00 94.31 192 THR A C 1
ATOM 1538 O O . THR A 1 192 ? -20.247 0.475 -3.339 1.00 94.31 192 THR A O 1
ATOM 1541 N N . MET A 1 193 ? -18.851 -0.989 -4.331 1.00 94.50 193 MET A N 1
ATOM 1542 C CA . MET A 1 193 ? -19.872 -2.003 -4.603 1.00 94.50 193 MET A CA 1
ATOM 1543 C C . MET A 1 193 ? -20.489 -2.552 -3.313 1.00 94.50 193 MET A C 1
ATOM 1545 O O . MET A 1 193 ? -21.707 -2.645 -3.217 1.00 94.50 193 MET A O 1
ATOM 1549 N N . LEU A 1 194 ? -19.676 -2.884 -2.306 1.00 92.69 194 LEU A N 1
ATOM 1550 C CA . LEU A 1 194 ? -20.178 -3.422 -1.038 1.00 92.69 194 LEU A CA 1
ATOM 1551 C C . LEU A 1 194 ? -21.101 -2.424 -0.327 1.00 92.69 194 LEU A C 1
ATOM 1553 O O . LEU A 1 194 ? -22.179 -2.808 0.120 1.00 92.69 194 LEU A O 1
ATOM 1557 N N . ASN A 1 195 ? -20.731 -1.139 -0.301 1.00 87.25 195 ASN A N 1
ATOM 1558 C CA . ASN A 1 195 ? -21.550 -0.074 0.291 1.00 87.25 195 ASN A CA 1
ATOM 1559 C C . ASN A 1 195 ? -22.855 0.209 -0.472 1.00 87.25 195 ASN A C 1
ATOM 1561 O O . ASN A 1 195 ? -23.738 0.857 0.081 1.00 87.25 195 ASN A O 1
ATOM 1565 N N . SER A 1 196 ? -23.007 -0.257 -1.717 1.00 89.25 196 SER A N 1
ATOM 1566 C CA . SER A 1 196 ? -24.264 -0.131 -2.470 1.00 89.25 196 SER A CA 1
ATOM 1567 C C . SER A 1 196 ? -25.134 -1.390 -2.411 1.00 89.25 196 SER A C 1
ATOM 1569 O O . SER A 1 196 ? -26.063 -1.531 -3.206 1.00 89.25 196 SER A O 1
ATOM 1571 N N . THR A 1 197 ? -24.818 -2.336 -1.527 1.00 89.88 197 THR A N 1
ATOM 1572 C CA . THR A 1 197 ? -25.556 -3.597 -1.360 1.00 89.88 197 THR A CA 1
ATOM 1573 C C . THR A 1 197 ? -25.994 -3.785 0.087 1.00 89.88 197 THR A C 1
ATOM 1575 O O . THR A 1 197 ? -25.460 -3.141 0.982 1.00 89.88 197 THR A O 1
ATOM 1578 N N . HIS A 1 198 ? -26.964 -4.671 0.323 1.00 86.06 198 HIS A N 1
ATOM 1579 C CA . HIS A 1 198 ? -27.345 -5.084 1.673 1.00 86.06 198 HIS A CA 1
ATOM 1580 C C . HIS A 1 198 ? -26.506 -6.307 2.087 1.00 86.06 198 HIS A C 1
ATOM 1582 O O . HIS A 1 198 ? -26.689 -7.381 1.502 1.00 86.06 198 HIS A O 1
ATOM 1588 N N . PRO A 1 199 ? -25.556 -6.173 3.029 1.00 89.56 199 PRO A N 1
ATOM 1589 C CA . PRO A 1 199 ? -24.650 -7.260 3.367 1.00 89.56 199 PRO A CA 1
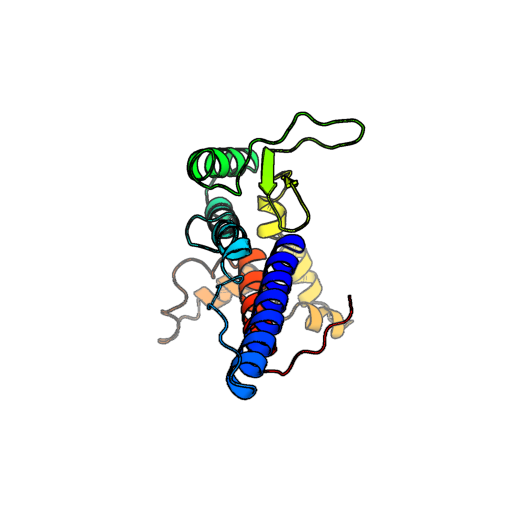ATOM 1590 C C . PRO A 1 199 ? -25.294 -8.283 4.310 1.00 89.56 199 PRO A C 1
ATOM 1592 O O . PRO A 1 199 ? -26.053 -7.941 5.212 1.00 89.56 199 PRO A O 1
ATOM 1595 N N . HIS A 1 200 ? -24.893 -9.545 4.158 1.00 87.69 200 HIS A N 1
ATOM 1596 C CA . HIS A 1 200 ? -25.143 -10.608 5.130 1.00 87.69 200 HIS A CA 1
ATOM 1597 C C . HIS A 1 200 ? -23.801 -11.123 5.655 1.00 87.69 200 HIS A C 1
ATOM 1599 O O . HIS A 1 200 ? -22.906 -11.432 4.867 1.00 87.69 200 HIS A O 1
ATOM 1605 N N . PHE A 1 201 ? -23.655 -11.215 6.977 1.00 88.38 201 PHE A N 1
ATOM 1606 C CA . PHE A 1 201 ? -22.389 -11.571 7.617 1.00 88.38 201 PHE A CA 1
ATOM 1607 C C . PHE A 1 201 ? -22.440 -12.971 8.233 1.00 88.38 201 PHE A C 1
ATOM 1609 O O . PHE A 1 201 ? -23.403 -13.331 8.906 1.00 88.38 201 PHE A O 1
ATOM 1616 N N . ILE A 1 202 ? -21.367 -13.736 8.032 1.00 88.06 202 ILE A N 1
ATOM 1617 C CA . ILE A 1 202 ? -21.085 -14.998 8.722 1.00 88.06 202 ILE A CA 1
ATOM 1618 C C . ILE A 1 202 ? -19.765 -14.791 9.459 1.00 88.06 202 ILE A C 1
ATOM 1620 O O . ILE A 1 202 ? -18.803 -14.312 8.855 1.00 88.06 202 ILE A O 1
ATOM 1624 N N . ARG A 1 203 ? -19.734 -15.115 10.752 1.00 77.94 203 ARG A N 1
ATOM 1625 C CA . ARG A 1 203 ? -18.559 -14.956 11.610 1.00 77.94 203 ARG A CA 1
ATOM 1626 C C . ARG A 1 203 ? -18.078 -16.298 12.132 1.00 77.94 203 ARG A C 1
ATOM 1628 O O . ARG A 1 203 ? -18.944 -17.083 12.575 1.00 77.94 203 ARG A O 1
#